Protein AF-A0A964MEQ0-F1 (afdb_monomer_lite)

Secondary structure (DSSP, 8-state):
---SSSTTTTHHHHSSSSSS--------S---S---------PPTTS----TT-TTTT--EEEEEEEE-TTSSEEEEEEEETTEEEEEEEEEEETTTTEEEE----TTEEEEEEEE-TTSS-EEEEEEEB-GGG-B-GGG-EEEEE-TTSS-EEEEESS--SS--PPPPP-TTS-----------------

Sequence (191 aa):
MKTFRVLAAVAALLGASVLLTACDNNPGPSTKFGNSSGEQQQLPKGVEPFDPKATKFGIRWFPTHVHFGPDGDTLLVSLCHVSRAGFCRIGKYSISRNHWDILPFDENRTYWEPIYSRDGQWIVYSSAPCQAEMLCDSNESKLFRTTPDGSKTELVAETVASHPSFSTARNSSTGARRLSSDPTNPSSLLA

Structure (mmCIF, N/CA/C/O backbone):
data_AF-A0A964MEQ0-F1
#
_entry.id   AF-A0A964MEQ0-F1
#
loop_
_atom_site.group_PDB
_atom_site.id
_atom_site.type_symbol
_atom_site.label_atom_id
_atom_site.label_alt_id
_atom_site.label_comp_id
_atom_site.label_asym_id
_atom_site.label_entity_id
_atom_site.label_seq_id
_atom_site.pdbx_PDB_ins_code
_atom_site.Cartn_x
_atom_site.Cartn_y
_atom_site.Cartn_z
_atom_site.occupancy
_atom_site.B_iso_or_equiv
_atom_site.auth_seq_id
_atom_site.auth_comp_id
_atom_site.auth_asym_id
_atom_site.auth_atom_id
_atom_site.pdbx_PDB_model_num
ATOM 1 N N . MET A 1 1 ? -33.207 -46.672 59.171 1.00 50.94 1 MET A N 1
ATOM 2 C CA . MET A 1 1 ? -32.956 -45.452 58.364 1.00 50.94 1 MET A CA 1
ATOM 3 C C . MET A 1 1 ? -31.546 -45.503 57.770 1.00 50.94 1 MET A C 1
ATOM 5 O O . MET A 1 1 ? -30.640 -44.993 58.405 1.00 50.94 1 MET A O 1
ATOM 9 N N . LYS A 1 2 ? -31.313 -46.168 56.626 1.00 50.53 2 LYS A N 1
ATOM 10 C CA . LYS A 1 2 ? -29.991 -46.224 55.947 1.00 50.53 2 LYS A CA 1
ATOM 11 C C . LYS A 1 2 ? -30.127 -46.769 54.505 1.00 50.53 2 LYS A C 1
ATOM 13 O O . LYS A 1 2 ? -29.489 -47.746 54.157 1.00 50.53 2 LYS A O 1
ATOM 18 N N . THR A 1 3 ? -30.990 -46.195 53.662 1.00 52.06 3 THR A N 1
ATOM 19 C CA . THR A 1 3 ? -31.179 -46.708 52.277 1.00 52.06 3 THR A CA 1
ATOM 20 C C . THR A 1 3 ? -31.482 -45.648 51.208 1.00 52.06 3 THR A C 1
ATOM 22 O O . THR A 1 3 ? -31.795 -46.003 50.082 1.00 52.06 3 THR A O 1
ATOM 25 N N . PHE A 1 4 ? -31.334 -44.348 51.493 1.00 48.78 4 PHE A N 1
ATOM 26 C CA . PHE A 1 4 ? -31.773 -43.282 50.568 1.00 48.78 4 PHE A CA 1
ATOM 27 C C . PHE A 1 4 ? -30.660 -42.460 49.892 1.00 48.78 4 PHE A C 1
ATOM 29 O O . PHE A 1 4 ? -30.945 -41.424 49.304 1.00 48.78 4 PHE A O 1
ATOM 36 N N . ARG A 1 5 ? -29.386 -42.880 49.949 1.00 49.81 5 ARG A N 1
ATOM 37 C CA . ARG A 1 5 ? -28.260 -42.069 49.425 1.00 49.81 5 ARG A CA 1
ATOM 38 C C . ARG A 1 5 ? -27.593 -42.570 48.140 1.00 49.81 5 ARG A C 1
ATOM 40 O O . ARG A 1 5 ? -26.679 -41.912 47.665 1.00 49.81 5 ARG A O 1
ATOM 47 N N . VAL A 1 6 ? -28.041 -43.677 47.548 1.00 50.25 6 VAL A N 1
ATOM 48 C CA . VAL A 1 6 ? -27.355 -44.266 46.374 1.00 50.25 6 VAL A CA 1
ATOM 49 C C . VAL A 1 6 ? -27.962 -43.824 45.030 1.00 50.25 6 VAL A C 1
ATOM 51 O O . VAL A 1 6 ? -27.303 -43.904 44.001 1.00 50.25 6 VAL A O 1
ATOM 54 N N . LEU A 1 7 ? -29.175 -43.262 45.015 1.00 48.56 7 LEU A N 1
ATOM 55 C CA . LEU A 1 7 ? -29.874 -42.911 43.767 1.00 48.56 7 LEU A CA 1
ATOM 56 C C . LEU A 1 7 ? -29.502 -41.543 43.163 1.00 48.56 7 LEU A C 1
ATOM 58 O O . LEU A 1 7 ? -29.806 -41.298 42.002 1.00 48.56 7 LEU A O 1
ATOM 62 N N . ALA A 1 8 ? -28.805 -40.667 43.893 1.00 49.81 8 ALA A N 1
ATOM 63 C CA . ALA A 1 8 ? -28.457 -39.330 43.392 1.00 49.81 8 ALA A CA 1
ATOM 64 C C . ALA A 1 8 ? -27.176 -39.289 42.530 1.00 49.81 8 ALA A C 1
ATOM 66 O O . ALA A 1 8 ? -26.958 -38.320 41.810 1.00 49.81 8 ALA A O 1
ATOM 67 N N . ALA A 1 9 ? -26.334 -40.329 42.568 1.00 49.56 9 ALA A N 1
ATOM 68 C CA . ALA A 1 9 ? -25.041 -40.328 41.873 1.00 49.56 9 ALA A CA 1
ATOM 69 C C . ALA A 1 9 ? -25.112 -40.808 40.409 1.00 49.56 9 ALA A C 1
ATOM 71 O O . ALA A 1 9 ? -24.230 -40.488 39.619 1.00 49.56 9 ALA A O 1
ATOM 72 N N . VAL A 1 10 ? -26.164 -41.538 40.019 1.00 51.78 10 VAL A N 1
ATOM 73 C CA . VAL A 1 10 ? -26.296 -42.077 38.649 1.00 51.78 10 VAL A CA 1
ATOM 74 C C . VAL A 1 10 ? -26.933 -41.059 37.690 1.00 51.78 10 VAL A C 1
ATOM 76 O O . VAL A 1 10 ? -26.618 -41.047 36.503 1.00 51.78 10 VAL A O 1
ATOM 79 N N . ALA A 1 11 ? -27.751 -40.129 38.194 1.00 50.41 11 ALA A N 1
ATOM 80 C CA . ALA A 1 11 ? -28.397 -39.104 37.367 1.00 50.41 11 ALA A CA 1
ATOM 81 C C . ALA A 1 11 ? -27.440 -37.991 36.887 1.00 50.41 11 ALA A C 1
ATOM 83 O O . ALA A 1 11 ? -27.708 -37.347 35.877 1.00 50.41 11 ALA A O 1
ATOM 84 N N . ALA A 1 12 ? -26.302 -37.784 37.560 1.00 50.84 12 ALA A N 1
ATOM 85 C CA . ALA A 1 12 ? -25.326 -36.758 37.181 1.00 50.84 12 ALA A CA 1
ATOM 86 C C . ALA A 1 12 ? -24.377 -37.191 36.043 1.00 50.84 12 ALA A C 1
ATOM 88 O O . ALA A 1 12 ? -23.765 -36.342 35.402 1.00 50.84 12 ALA A O 1
ATOM 89 N N . LEU A 1 13 ? -24.273 -38.495 35.754 1.00 50.19 13 LEU A N 1
ATOM 9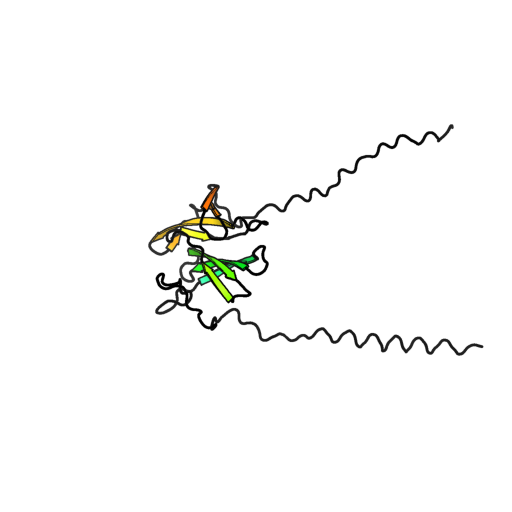0 C CA . LEU A 1 13 ? -23.373 -39.029 34.721 1.00 50.19 13 LEU A CA 1
ATOM 91 C C . LEU A 1 13 ? -24.017 -39.142 33.330 1.00 50.19 13 LEU A C 1
ATOM 93 O O . LEU A 1 13 ? -23.296 -39.203 32.342 1.00 50.19 13 LEU A O 1
ATOM 97 N N . LEU A 1 14 ? -25.350 -39.097 33.227 1.00 50.31 14 LEU A N 1
ATOM 98 C CA . LEU A 1 14 ? -26.067 -39.126 31.940 1.00 50.31 14 LEU A CA 1
ATOM 99 C C . LEU A 1 14 ? -26.377 -37.727 31.373 1.00 50.31 14 LEU A C 1
ATOM 101 O O . LEU A 1 14 ? -26.671 -37.600 30.188 1.00 50.31 14 LEU A O 1
ATOM 105 N N . GLY A 1 15 ? -26.270 -36.667 32.183 1.00 48.09 15 GLY A N 1
ATOM 106 C CA . GLY A 1 15 ? -26.495 -35.279 31.747 1.00 48.09 15 GLY A CA 1
ATOM 107 C C . GLY A 1 15 ? -25.273 -34.589 31.126 1.00 48.09 15 GLY A C 1
ATOM 108 O O . GLY A 1 15 ? -25.421 -33.564 30.468 1.00 48.09 15 GLY A O 1
ATOM 109 N N . ALA A 1 16 ? -24.070 -35.145 31.301 1.00 50.00 16 ALA A N 1
ATOM 110 C CA . ALA A 1 16 ? -22.829 -34.556 30.786 1.00 50.00 16 ALA A CA 1
ATOM 111 C C . ALA A 1 16 ? -22.476 -35.005 29.353 1.00 50.00 16 ALA A C 1
ATOM 113 O O . ALA A 1 16 ? -21.578 -34.438 28.735 1.00 50.00 16 ALA A O 1
ATOM 114 N N . SER A 1 17 ? -23.183 -35.994 28.795 1.00 50.72 17 SER A N 1
ATOM 115 C CA . SER A 1 17 ? -22.879 -36.551 27.467 1.00 50.72 17 SER A CA 1
ATOM 116 C C . SER A 1 17 ? -23.607 -35.861 26.306 1.00 50.72 17 SER A C 1
ATOM 118 O O . SER A 1 17 ? -23.295 -36.147 25.156 1.00 50.72 17 SER A O 1
ATOM 120 N N . VAL A 1 18 ? -24.549 -34.946 26.571 1.00 52.91 18 VAL A N 1
ATOM 121 C CA . VAL A 1 18 ? -25.349 -34.270 25.521 1.00 52.91 18 VAL A CA 1
ATOM 122 C C . VAL A 1 18 ? -24.786 -32.890 25.136 1.00 52.91 18 VAL A C 1
ATOM 124 O O . VAL A 1 18 ? -25.204 -32.304 24.145 1.00 52.91 18 VAL A O 1
ATOM 127 N N . LEU A 1 19 ? -23.780 -32.373 25.851 1.00 51.19 19 LEU A N 1
ATOM 128 C CA . LEU A 1 19 ? -23.185 -31.056 25.564 1.00 51.19 19 LEU A CA 1
ATOM 129 C C . LEU A 1 19 ? -21.890 -31.105 24.731 1.00 51.19 19 LEU A C 1
ATOM 131 O O . LEU A 1 19 ? -21.272 -30.067 24.515 1.00 51.19 19 LEU A O 1
ATOM 135 N N . LEU A 1 20 ? -21.481 -32.278 24.233 1.00 51.84 20 LEU A N 1
ATOM 136 C CA . LEU A 1 20 ? -20.224 -32.448 23.483 1.00 51.84 20 LEU A CA 1
ATOM 137 C C . LEU A 1 2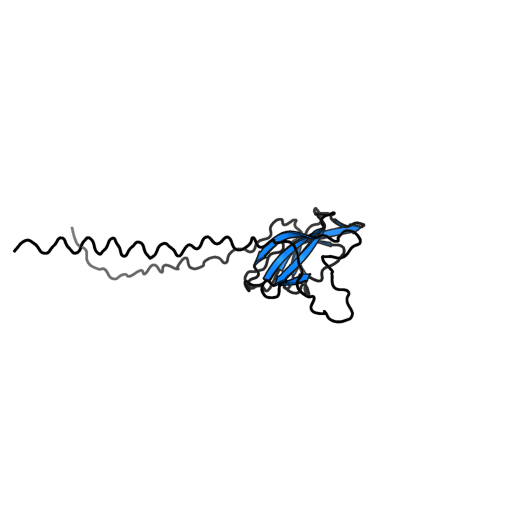0 ? -20.394 -32.703 21.975 1.00 51.84 20 LEU A C 1
ATOM 139 O O . LEU A 1 20 ? -19.400 -32.875 21.278 1.00 51.84 20 LEU A O 1
ATOM 143 N N . THR A 1 21 ? -21.615 -32.677 21.433 1.00 53.28 21 THR A N 1
ATOM 144 C CA . THR A 1 21 ? -21.859 -32.910 19.993 1.00 53.28 21 THR A CA 1
ATOM 145 C C . THR A 1 21 ? -21.998 -31.635 19.153 1.00 53.28 21 THR A C 1
ATOM 147 O O . THR A 1 21 ? -22.424 -31.717 18.008 1.00 53.28 21 THR A O 1
ATOM 150 N N . ALA A 1 22 ? -21.627 -30.459 19.674 1.00 53.06 22 ALA A N 1
ATOM 151 C CA . ALA A 1 22 ? -21.693 -29.193 18.928 1.00 53.06 22 ALA A CA 1
ATOM 152 C C . ALA A 1 22 ? -20.352 -28.737 18.314 1.00 53.06 22 ALA A C 1
ATOM 154 O O . ALA A 1 22 ? -20.255 -27.615 17.824 1.00 53.06 22 ALA A O 1
ATOM 155 N N . CYS A 1 23 ? -19.327 -29.594 18.294 1.00 53.84 23 CYS A N 1
ATOM 156 C CA . CYS A 1 23 ? -18.181 -29.410 17.403 1.00 53.84 23 CYS A CA 1
ATOM 157 C C . CYS A 1 23 ? -18.493 -30.113 16.082 1.00 53.84 23 CYS A C 1
ATOM 159 O O . CYS A 1 23 ? -17.981 -31.197 15.798 1.00 53.84 23 CYS A O 1
ATOM 161 N N . ASP A 1 24 ? -19.398 -29.511 15.314 1.00 44.47 24 ASP A N 1
ATOM 162 C CA . ASP A 1 24 ? -19.634 -29.863 13.922 1.00 44.47 24 ASP A CA 1
ATOM 163 C C . ASP A 1 24 ? -18.342 -29.559 13.151 1.00 44.47 24 ASP A C 1
ATOM 165 O O . ASP A 1 24 ? -18.084 -28.440 12.708 1.00 44.47 24 ASP A O 1
ATOM 169 N N . ASN A 1 25 ? -17.470 -30.566 13.070 1.00 50.47 25 ASN A N 1
ATOM 170 C CA . ASN A 1 25 ? -16.328 -30.611 12.167 1.00 50.47 25 ASN A CA 1
ATOM 171 C C . ASN A 1 25 ? -16.855 -30.814 10.749 1.00 50.47 25 ASN A C 1
ATOM 173 O O . ASN A 1 25 ? -16.576 -31.825 10.107 1.00 50.47 25 ASN A O 1
ATOM 177 N N . ASN A 1 26 ? -17.638 -29.856 10.273 1.00 44.22 26 ASN A N 1
ATOM 178 C CA . ASN A 1 26 ? -17.920 -29.712 8.870 1.00 44.22 26 ASN A CA 1
ATOM 179 C C . ASN A 1 26 ? -16.756 -28.880 8.320 1.00 44.22 26 ASN A C 1
ATOM 181 O O . ASN A 1 26 ? -16.746 -27.658 8.512 1.00 44.22 26 ASN A O 1
ATOM 185 N N . PRO A 1 27 ? -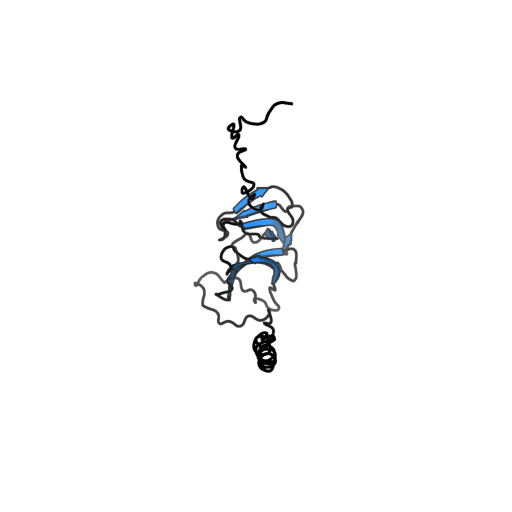15.721 -29.483 7.699 1.00 51.34 27 PRO A N 1
ATOM 186 C CA . PRO A 1 27 ? -14.861 -28.723 6.819 1.00 51.34 27 PRO A CA 1
ATOM 187 C C . PRO A 1 27 ? -15.77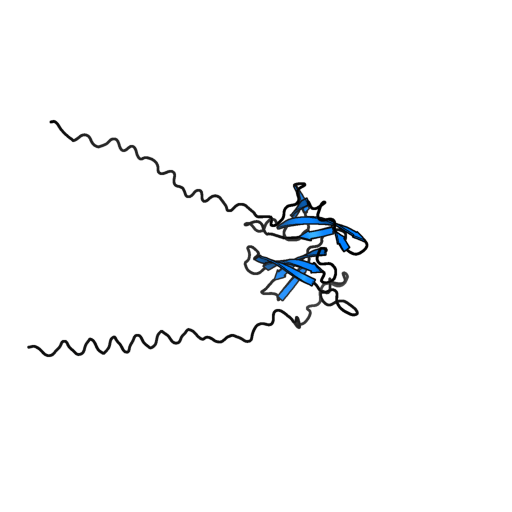4 -28.266 5.685 1.00 51.34 27 PRO A C 1
ATOM 189 O O . PRO A 1 27 ? -15.978 -28.981 4.704 1.00 51.34 27 PRO A O 1
ATOM 192 N N . GLY A 1 28 ? -16.386 -27.091 5.867 1.00 44.09 28 GLY A N 1
ATOM 193 C CA . GLY A 1 28 ? -17.122 -26.411 4.818 1.00 44.09 28 GLY A CA 1
ATOM 194 C C . GLY A 1 28 ? -16.276 -26.471 3.551 1.00 44.09 28 GLY A C 1
ATOM 195 O O . GLY A 1 28 ? -15.044 -26.430 3.661 1.00 44.09 28 GLY A O 1
ATOM 196 N N . PRO A 1 29 ? -16.905 -26.658 2.377 1.00 44.50 29 PRO A N 1
ATOM 197 C CA . PRO A 1 29 ? -16.199 -26.910 1.132 1.00 44.50 29 PRO A CA 1
ATOM 198 C C . PRO A 1 29 ? -15.079 -25.897 1.036 1.00 44.50 29 PRO A C 1
ATOM 200 O O . PRO A 1 29 ? -15.356 -24.703 0.963 1.00 44.50 29 PRO A O 1
ATOM 203 N N . SER A 1 30 ? -13.845 -26.404 1.140 1.00 46.69 30 SER A N 1
ATOM 204 C CA . SER A 1 30 ? -12.596 -25.657 1.059 1.00 46.69 30 SER A CA 1
ATOM 205 C C . SER A 1 30 ? -12.818 -24.473 0.139 1.00 46.69 30 SER A C 1
ATOM 207 O O . SER A 1 30 ? -12.956 -24.666 -1.074 1.00 46.69 30 SER A O 1
ATOM 209 N N . THR A 1 31 ? -12.969 -23.283 0.724 1.00 42.97 31 THR A N 1
ATOM 210 C CA . THR A 1 31 ? -13.136 -22.047 -0.021 1.00 42.97 31 THR A CA 1
ATOM 211 C C . THR A 1 31 ? -11.839 -21.912 -0.781 1.00 42.97 31 THR A C 1
ATOM 213 O O . THR A 1 31 ? -10.806 -21.522 -0.241 1.00 42.97 31 THR A O 1
ATOM 216 N N . LYS A 1 32 ? -11.859 -22.370 -2.033 1.00 37.47 32 LYS A N 1
ATOM 217 C CA . LYS A 1 32 ? -10.777 -22.157 -2.971 1.00 37.47 32 LYS A CA 1
ATOM 218 C C . LYS A 1 32 ? -10.660 -20.645 -3.095 1.00 37.47 32 LYS A C 1
ATOM 220 O O . LYS A 1 32 ? -11.429 -20.015 -3.815 1.00 37.47 32 LYS A O 1
ATOM 225 N N . PHE A 1 33 ? -9.710 -20.071 -2.365 1.00 43.94 33 PHE A N 1
ATOM 226 C CA . PHE A 1 33 ? -9.155 -18.755 -2.636 1.00 43.94 33 PHE A CA 1
ATOM 227 C C . PHE A 1 33 ? -8.498 -18.838 -4.018 1.00 43.94 33 PHE A C 1
ATOM 229 O O . PHE A 1 33 ? -7.318 -19.142 -4.148 1.00 43.94 33 PHE A O 1
ATOM 236 N N . GLY A 1 34 ? -9.313 -18.715 -5.066 1.00 43.50 34 GLY A N 1
ATOM 237 C CA . GLY A 1 34 ? -8.887 -18.948 -6.441 1.00 43.50 34 GLY A CA 1
ATOM 238 C C . GLY A 1 34 ? -10.012 -19.439 -7.345 1.00 43.50 34 GLY A C 1
ATOM 239 O O . GLY A 1 34 ? -9.997 -20.591 -7.766 1.00 43.50 34 GLY A O 1
ATOM 240 N N . ASN A 1 35 ? -11.001 -18.583 -7.614 1.00 37.91 35 ASN A N 1
ATOM 241 C CA . ASN A 1 35 ? -11.509 -18.303 -8.966 1.00 37.91 35 ASN A CA 1
ATOM 242 C C . ASN A 1 35 ? -12.718 -17.364 -8.892 1.00 37.91 35 ASN A C 1
ATOM 244 O O . ASN A 1 35 ? -13.849 -17.765 -8.625 1.00 37.91 35 ASN A O 1
ATOM 248 N N . SER A 1 36 ? -12.460 -16.092 -9.167 1.00 47.41 36 SER A N 1
ATOM 249 C CA . SER A 1 36 ? -13.441 -15.015 -9.220 1.00 47.41 36 SER A CA 1
ATOM 250 C C . SER A 1 36 ? -14.394 -15.203 -10.409 1.00 47.41 36 SER A C 1
ATOM 252 O O . SER A 1 36 ? -14.036 -14.915 -11.553 1.00 47.41 36 SER A O 1
ATOM 254 N N . SER A 1 37 ? -15.622 -15.645 -10.140 1.00 39.31 37 SER A N 1
ATOM 255 C CA . SER A 1 37 ? -16.755 -15.635 -11.084 1.00 39.31 37 SER A CA 1
ATOM 256 C C . SER A 1 37 ? -17.999 -14.990 -10.456 1.00 39.31 37 SER A C 1
ATOM 258 O O . SER A 1 37 ? -19.112 -15.474 -10.609 1.00 39.31 37 SER A O 1
ATOM 260 N N . GLY A 1 38 ? -17.803 -13.884 -9.729 1.00 37.28 38 GLY A N 1
ATOM 261 C CA . GLY A 1 38 ? -18.900 -12.984 -9.370 1.00 37.28 38 GLY A CA 1
ATOM 262 C C . GLY A 1 38 ? -19.268 -12.107 -10.566 1.00 37.28 38 GLY A C 1
ATOM 263 O O . GLY A 1 38 ? -18.374 -11.608 -11.254 1.00 37.28 38 GLY A O 1
ATOM 264 N N . GLU A 1 39 ? -20.566 -11.964 -10.828 1.00 34.91 39 GLU A N 1
ATOM 265 C CA . GLU A 1 39 ? -21.119 -11.066 -11.841 1.00 34.91 39 GLU A CA 1
ATOM 266 C C . GLU A 1 39 ? -20.558 -9.645 -11.690 1.00 34.91 39 GLU A C 1
ATOM 268 O O . GLU A 1 39 ? -20.513 -9.066 -10.605 1.00 34.91 39 GLU A O 1
ATOM 273 N N . GLN A 1 40 ? -20.093 -9.100 -12.810 1.00 42.69 40 GLN A N 1
ATOM 274 C CA . GLN A 1 40 ? -19.423 -7.812 -12.902 1.00 42.69 40 GLN A CA 1
ATOM 275 C C . GLN A 1 40 ? -20.480 -6.697 -12.840 1.00 42.69 40 GLN A C 1
ATOM 277 O O . GLN A 1 40 ? -21.206 -6.475 -13.810 1.00 42.69 40 GLN A O 1
ATOM 282 N N . GLN A 1 41 ? -20.589 -5.986 -11.714 1.00 45.56 41 GLN A N 1
ATOM 283 C CA . GLN A 1 41 ? -21.314 -4.711 -11.697 1.00 45.56 41 GLN A CA 1
ATOM 284 C C . GLN A 1 41 ? -20.578 -3.711 -12.601 1.00 45.56 41 GLN A C 1
ATOM 286 O O . GLN A 1 41 ? -19.364 -3.535 -12.498 1.00 45.56 41 GLN A O 1
ATOM 291 N N . GLN A 1 42 ? -21.314 -3.086 -13.525 1.00 38.22 42 GLN A N 1
ATOM 292 C CA . GLN A 1 42 ? -20.771 -2.116 -14.476 1.00 38.22 42 GLN A CA 1
ATOM 293 C C . GLN A 1 42 ? -20.250 -0.871 -13.745 1.00 38.22 42 GLN A C 1
ATOM 295 O O . GLN A 1 42 ? -21.019 -0.110 -13.159 1.00 38.22 42 GLN A O 1
ATOM 300 N N . LEU A 1 43 ? -18.933 -0.666 -13.816 1.00 46.66 43 LEU A N 1
ATOM 301 C CA . LEU A 1 43 ? -18.253 0.563 -13.407 1.00 46.66 43 LEU A CA 1
ATOM 302 C C . LEU A 1 43 ? -18.581 1.735 -14.368 1.00 46.66 43 LEU A C 1
ATOM 304 O O . LEU A 1 43 ? -18.998 1.501 -15.508 1.00 46.66 43 LEU A O 1
ATOM 308 N N . PRO A 1 44 ? -18.399 2.999 -13.931 1.00 42.50 44 PRO A N 1
ATOM 309 C CA . PRO A 1 44 ? -18.692 4.195 -14.725 1.00 42.50 44 PRO A CA 1
ATOM 310 C C . PRO A 1 44 ? -17.965 4.214 -16.081 1.00 42.50 44 PRO A C 1
ATOM 312 O O . PRO A 1 44 ? -16.776 3.917 -16.167 1.00 42.50 44 PRO A O 1
ATOM 315 N N . LYS A 1 45 ? -18.674 4.609 -17.148 1.00 46.06 45 LYS A N 1
ATOM 316 C CA . LYS A 1 45 ? -18.122 4.741 -18.509 1.00 46.06 45 LYS A CA 1
ATOM 317 C C . LYS A 1 45 ? -16.991 5.778 -18.551 1.00 46.06 45 LYS A C 1
ATOM 319 O O . LYS A 1 45 ? -17.263 6.963 -18.382 1.00 46.06 45 LYS A O 1
ATOM 324 N N . GLY A 1 46 ? -15.770 5.349 -18.877 1.00 53.34 46 GLY A N 1
ATOM 325 C CA . GLY A 1 46 ? -14.710 6.251 -19.358 1.00 53.34 46 GLY A CA 1
ATOM 326 C C . GLY A 1 46 ? -13.282 5.943 -18.908 1.00 53.34 46 GLY A C 1
ATOM 327 O O . GLY A 1 46 ? -12.352 6.473 -19.503 1.00 53.34 46 GLY A O 1
ATOM 328 N N . VAL A 1 47 ? -13.087 5.077 -17.916 1.00 45.34 47 VAL A N 1
ATOM 329 C CA . VAL A 1 47 ? -11.769 4.548 -17.536 1.00 45.34 47 VAL A CA 1
ATOM 330 C C . VAL A 1 47 ? -11.856 3.045 -17.746 1.00 45.34 47 VAL A C 1
ATOM 332 O O . VAL A 1 47 ? -12.750 2.435 -17.162 1.00 45.34 47 VAL A O 1
ATOM 335 N N . GLU A 1 48 ? -11.016 2.443 -18.598 1.00 55.41 48 GLU A N 1
ATOM 336 C CA . GLU A 1 48 ? -10.927 0.978 -18.594 1.00 55.41 48 GLU A CA 1
ATOM 337 C C . GLU A 1 48 ? -10.498 0.564 -17.183 1.00 55.41 48 GLU A C 1
ATOM 339 O O . GLU A 1 48 ? -9.420 0.969 -16.737 1.00 55.41 48 GLU A O 1
ATOM 344 N N . PRO A 1 49 ? -11.343 -0.163 -16.431 1.00 55.69 49 PRO A N 1
ATOM 345 C CA . PRO A 1 49 ? -10.955 -0.629 -15.117 1.00 55.69 49 PRO A CA 1
ATOM 346 C C . PRO A 1 49 ? -9.703 -1.483 -15.265 1.00 55.69 49 PRO A C 1
ATOM 348 O O . PRO A 1 49 ? -9.597 -2.272 -16.204 1.00 55.69 49 PRO A O 1
ATOM 351 N N . PHE A 1 50 ? -8.782 -1.365 -14.312 1.00 53.19 50 PHE A N 1
ATOM 352 C CA . PHE A 1 50 ? -7.765 -2.386 -14.125 1.00 53.19 50 PHE A CA 1
ATOM 353 C C . PHE A 1 50 ? -8.462 -3.753 -14.067 1.00 53.19 50 PHE A C 1
ATOM 355 O O . PHE A 1 50 ? -9.237 -4.024 -13.148 1.00 53.19 50 PHE A O 1
ATOM 362 N N . ASP A 1 51 ? -8.219 -4.586 -15.076 1.00 59.19 51 ASP A N 1
ATOM 363 C CA . ASP A 1 51 ? -8.735 -5.944 -15.129 1.00 59.19 51 ASP A CA 1
ATOM 364 C C . ASP A 1 51 ? -7.646 -6.893 -14.607 1.00 59.19 51 ASP A C 1
ATOM 366 O O . ASP A 1 51 ? -6.693 -7.198 -15.334 1.00 59.19 51 ASP A O 1
ATOM 370 N N . PRO A 1 52 ? -7.766 -7.407 -13.367 1.00 50.38 52 PRO A N 1
ATOM 371 C CA . PRO A 1 52 ? -6.836 -8.401 -12.835 1.00 50.38 52 PRO A CA 1
ATOM 372 C C . PRO A 1 52 ? -6.854 -9.728 -13.621 1.00 50.38 52 PRO A C 1
ATOM 374 O O . PRO A 1 52 ? -6.114 -10.651 -13.278 1.00 50.38 52 PRO A O 1
ATOM 377 N N . LYS A 1 53 ? -7.701 -9.852 -14.654 1.00 50.03 53 LYS A N 1
ATOM 378 C CA . LYS A 1 53 ? -7.786 -10.983 -15.583 1.00 50.03 53 LYS A CA 1
ATOM 379 C C . LYS A 1 53 ? -7.256 -10.668 -16.990 1.00 50.03 53 LYS A C 1
ATOM 381 O O . LYS A 1 53 ? -7.159 -11.598 -17.795 1.00 50.03 53 LYS A O 1
ATOM 386 N N . ALA A 1 54 ? -6.890 -9.425 -17.312 1.00 48.41 54 ALA A N 1
ATOM 387 C CA . ALA A 1 54 ? -6.570 -9.040 -18.689 1.00 48.41 54 ALA A CA 1
ATOM 388 C C . ALA A 1 54 ? -5.350 -9.790 -19.215 1.00 48.41 54 ALA A C 1
ATOM 390 O O . ALA A 1 54 ? -4.378 -9.923 -18.487 1.00 48.41 54 ALA A O 1
ATOM 391 N N . THR A 1 55 ? -5.403 -10.293 -20.460 1.00 45.88 55 THR A N 1
ATOM 392 C CA . THR A 1 55 ? -4.274 -10.589 -21.394 1.00 45.88 55 THR A CA 1
ATOM 393 C C . THR A 1 55 ? -4.690 -11.502 -22.572 1.00 45.88 55 THR A C 1
ATOM 395 O O . THR A 1 55 ? -5.762 -12.095 -22.552 1.00 45.88 55 THR A O 1
ATOM 398 N N . LYS A 1 56 ? -3.738 -11.766 -23.496 1.00 41.47 56 LYS A N 1
ATOM 399 C CA . LYS A 1 56 ? -3.595 -13.041 -24.238 1.00 41.47 56 LYS A CA 1
ATOM 400 C C . LYS A 1 56 ? -2.947 -14.246 -23.471 1.00 41.47 56 LYS A C 1
ATOM 402 O O . LYS A 1 56 ? -2.726 -15.264 -24.112 1.00 41.47 56 LYS A O 1
ATOM 407 N N . PHE A 1 57 ? -2.625 -14.142 -22.157 1.00 42.66 57 PHE A N 1
ATOM 408 C CA . PHE A 1 57 ? -2.030 -15.151 -21.220 1.00 42.66 57 PHE A CA 1
ATOM 409 C C . PHE A 1 57 ? -2.163 -14.872 -19.671 1.00 42.66 57 PHE A C 1
ATOM 411 O O . PHE A 1 57 ? -2.433 -15.798 -18.902 1.00 42.66 57 PHE A O 1
ATOM 418 N N . GLY A 1 58 ? -1.911 -13.665 -19.148 1.00 49.06 58 GLY A N 1
ATOM 419 C CA . GLY A 1 58 ? -2.500 -13.101 -17.887 1.00 49.06 58 GLY A CA 1
ATOM 420 C C . GLY A 1 58 ? -1.708 -11.918 -17.305 1.00 49.06 58 GLY A C 1
ATOM 421 O O . GLY A 1 58 ? -0.511 -12.114 -17.141 1.00 49.06 58 GLY A O 1
ATOM 422 N N . ILE A 1 59 ? -2.283 -10.755 -16.929 1.00 60.97 59 ILE A N 1
ATOM 423 C CA . ILE A 1 59 ? -1.663 -9.857 -15.931 1.00 60.97 59 ILE A CA 1
ATOM 424 C C . ILE A 1 59 ? -2.018 -10.494 -14.597 1.00 60.97 59 ILE A C 1
ATOM 426 O O . ILE A 1 59 ? -3.061 -10.230 -14.006 1.00 60.97 59 ILE A O 1
ATOM 430 N N . ARG A 1 60 ? -1.183 -11.438 -14.174 1.00 78.69 60 ARG A N 1
ATOM 431 C CA . ARG A 1 60 ? -1.418 -12.178 -12.941 1.00 78.69 60 ARG A CA 1
ATOM 432 C C . ARG A 1 60 ? -0.744 -11.433 -11.807 1.00 78.69 60 ARG A C 1
ATOM 434 O O . ARG A 1 60 ? 0.458 -11.173 -11.854 1.00 78.69 60 ARG A O 1
ATOM 441 N N . TRP A 1 61 ? -1.533 -11.133 -10.791 1.00 87.38 61 TRP A N 1
ATOM 442 C CA . TRP A 1 61 ? -1.068 -10.570 -9.536 1.00 87.38 61 TRP A CA 1
ATOM 443 C C . TRP A 1 61 ? -1.168 -11.633 -8.452 1.00 87.38 61 TRP A C 1
ATOM 445 O O . TRP A 1 61 ? -2.083 -12.458 -8.475 1.00 87.38 61 TRP A O 1
ATOM 455 N N . PHE A 1 62 ? -0.241 -11.616 -7.504 1.00 92.00 62 PHE A N 1
ATOM 456 C CA . PHE A 1 62 ? -0.308 -12.455 -6.316 1.00 92.00 62 PHE A CA 1
ATOM 457 C C . PHE A 1 62 ? -0.141 -11.597 -5.058 1.00 92.00 62 PHE A C 1
ATOM 459 O O . PHE A 1 62 ? 0.647 -10.647 -5.063 1.00 92.00 62 PHE A O 1
ATOM 466 N N . PRO A 1 63 ? -0.889 -11.890 -3.985 1.00 95.50 63 PRO A N 1
ATOM 467 C CA . PRO A 1 63 ? -0.738 -11.176 -2.730 1.00 95.50 63 PRO A CA 1
ATOM 468 C C . PRO A 1 63 ? 0.586 -11.568 -2.062 1.00 95.50 63 PRO A C 1
ATOM 470 O O . PRO A 1 63 ? 0.941 -12.744 -2.021 1.00 95.50 63 PRO A O 1
ATOM 473 N N . THR A 1 64 ? 1.301 -10.588 -1.515 1.00 96.06 64 THR A N 1
ATOM 474 C CA . THR A 1 64 ? 2.512 -10.816 -0.702 1.00 96.06 64 THR A CA 1
ATOM 475 C C . THR A 1 64 ? 2.314 -10.429 0.756 1.00 96.06 64 THR A C 1
ATOM 477 O O . THR A 1 64 ? 2.816 -11.109 1.642 1.00 96.06 64 THR A O 1
ATOM 480 N N . HIS A 1 65 ? 1.547 -9.370 1.007 1.00 96.00 65 HIS A N 1
ATOM 481 C CA . HIS A 1 65 ? 1.270 -8.846 2.342 1.00 96.00 65 HIS A CA 1
ATOM 482 C C . HIS A 1 65 ? -0.211 -8.526 2.436 1.00 96.00 65 HIS A C 1
ATOM 484 O O . HIS A 1 65 ? -0.751 -7.924 1.509 1.00 96.00 65 HIS A O 1
ATOM 490 N N . VAL A 1 66 ? -0.858 -8.946 3.522 1.00 96.75 66 VAL A N 1
ATOM 491 C CA . VAL A 1 66 ? -2.295 -8.770 3.750 1.00 96.75 66 VAL A CA 1
ATOM 492 C C . VAL A 1 66 ? -2.500 -8.298 5.183 1.00 96.75 66 VAL A C 1
ATOM 494 O O . VAL A 1 66 ? -2.096 -8.978 6.124 1.00 96.75 66 VAL A O 1
ATOM 497 N N . HIS A 1 67 ? -3.159 -7.156 5.345 1.00 96.69 67 HIS A N 1
ATOM 498 C CA . HIS A 1 67 ? -3.527 -6.599 6.643 1.00 96.69 67 HIS A CA 1
ATOM 499 C C . HIS A 1 67 ? -5.018 -6.294 6.676 1.00 96.69 67 HIS A C 1
ATOM 501 O O . HIS A 1 67 ? -5.568 -5.789 5.702 1.00 96.69 67 HIS A O 1
ATOM 507 N N . PHE A 1 68 ? -5.675 -6.556 7.802 1.00 96.88 68 PHE A N 1
ATOM 508 C CA . PHE A 1 68 ? -7.033 -6.063 8.006 1.00 96.88 68 PHE A CA 1
ATOM 509 C C . PHE A 1 68 ? -7.023 -4.542 8.177 1.00 96.88 68 PHE A C 1
ATOM 511 O O . PHE A 1 68 ? -6.162 -3.974 8.853 1.00 96.88 68 PHE A O 1
ATOM 518 N N . GLY A 1 69 ? -8.004 -3.900 7.560 1.00 96.31 69 GLY A N 1
ATOM 519 C CA . GLY A 1 69 ? -8.391 -2.533 7.834 1.00 96.31 69 GLY A CA 1
ATOM 520 C C . GLY A 1 69 ? -9.020 -2.403 9.220 1.00 96.31 69 GLY A C 1
ATOM 521 O O . GLY A 1 69 ? -9.454 -3.391 9.818 1.00 96.31 69 GLY A O 1
ATOM 522 N N . PRO A 1 70 ? -9.085 -1.175 9.753 1.00 95.38 70 PRO A N 1
ATOM 523 C CA . PRO A 1 70 ? -9.681 -0.908 11.062 1.00 95.38 70 PRO A CA 1
ATOM 524 C C . PRO A 1 70 ? -11.202 -1.125 11.092 1.00 95.38 70 PRO A C 1
ATOM 526 O O . PRO A 1 70 ? -11.781 -1.208 12.171 1.00 95.38 70 PRO A O 1
ATOM 529 N N . ASP A 1 71 ? -11.841 -1.216 9.925 1.00 96.00 71 ASP A N 1
ATOM 530 C CA . ASP A 1 71 ? -13.261 -1.535 9.760 1.00 96.00 71 ASP A CA 1
ATOM 531 C C . ASP A 1 71 ? -13.567 -3.038 9.899 1.00 96.00 71 ASP A C 1
ATOM 533 O O . ASP A 1 71 ? -14.725 -3.411 10.069 1.00 96.00 71 ASP A O 1
ATOM 537 N N . GLY A 1 72 ? -12.548 -3.902 9.827 1.00 96.44 72 GLY A N 1
ATOM 538 C CA . GLY A 1 72 ? -12.692 -5.359 9.837 1.00 96.44 72 GLY A CA 1
ATOM 539 C C . GLY A 1 72 ? -13.262 -5.969 8.548 1.00 96.44 72 GLY A C 1
ATOM 540 O O . GLY A 1 72 ? -13.288 -7.193 8.439 1.00 96.44 72 GLY A O 1
ATOM 541 N N . ASP A 1 73 ? -13.681 -5.158 7.571 1.00 97.44 73 ASP A N 1
ATOM 542 C CA . ASP A 1 73 ? -14.211 -5.610 6.272 1.00 97.44 73 ASP A CA 1
ATOM 543 C C . ASP A 1 73 ? -13.181 -5.500 5.146 1.00 97.44 73 ASP A C 1
ATOM 545 O O . ASP A 1 73 ? -13.200 -6.279 4.192 1.00 97.44 73 ASP A O 1
ATOM 549 N N . THR A 1 74 ? -12.280 -4.524 5.239 1.00 97.94 74 THR A N 1
ATOM 550 C CA . THR A 1 74 ? -11.313 -4.246 4.183 1.00 97.94 74 THR A CA 1
ATOM 551 C C . THR A 1 74 ? -10.010 -4.992 4.450 1.00 97.94 74 THR A C 1
ATOM 553 O O . THR A 1 74 ? -9.476 -4.955 5.552 1.00 97.94 74 THR A O 1
ATOM 556 N N . LEU A 1 75 ? -9.438 -5.630 3.432 1.00 97.75 75 LEU A N 1
ATOM 557 C CA . LEU A 1 75 ? -8.054 -6.098 3.432 1.00 97.75 75 LEU A CA 1
ATOM 558 C C . LEU A 1 75 ? -7.192 -5.113 2.651 1.00 97.75 75 LEU A C 1
ATOM 560 O O . LEU A 1 75 ? -7.491 -4.814 1.500 1.00 97.75 75 LEU A O 1
ATOM 564 N N . LEU A 1 76 ? -6.101 -4.648 3.241 1.00 97.94 76 LEU A N 1
ATOM 565 C CA . LEU A 1 76 ? -5.040 -3.933 2.548 1.00 97.94 76 LEU A CA 1
ATOM 566 C C . LEU A 1 76 ? -4.003 -4.936 2.065 1.00 97.94 76 LEU A C 1
ATOM 568 O O . LEU A 1 76 ? -3.467 -5.706 2.864 1.00 97.94 76 LEU A O 1
ATOM 572 N N . VAL A 1 77 ? -3.739 -4.946 0.763 1.00 97.25 77 VAL A N 1
ATOM 573 C CA . VAL A 1 77 ? -2.974 -6.009 0.120 1.00 97.25 77 VAL A CA 1
ATOM 574 C C . VAL A 1 77 ? -1.883 -5.439 -0.771 1.00 97.25 77 VAL A C 1
ATOM 576 O O . VAL A 1 77 ? -2.151 -4.629 -1.655 1.00 97.25 77 VAL A O 1
ATOM 579 N N . SER A 1 78 ? -0.655 -5.919 -0.583 1.00 96.94 78 SER A N 1
ATOM 580 C CA . SER A 1 78 ? 0.412 -5.774 -1.577 1.00 96.94 78 SER A CA 1
ATOM 581 C C . SER A 1 78 ? 0.233 -6.837 -2.659 1.00 96.94 78 SER A C 1
ATOM 583 O O . SER A 1 78 ? 0.410 -8.029 -2.395 1.00 96.94 78 SER A O 1
ATOM 585 N N . LEU A 1 79 ? -0.131 -6.416 -3.865 1.00 95.31 79 LEU A N 1
ATOM 586 C CA . LEU A 1 79 ? -0.318 -7.249 -5.048 1.00 95.31 79 LEU A CA 1
ATOM 587 C C . LEU A 1 79 ? 0.909 -7.123 -5.946 1.00 95.31 79 LEU A C 1
ATOM 589 O O . LEU A 1 79 ? 1.145 -6.057 -6.503 1.00 95.31 79 LEU A O 1
ATOM 593 N N . CYS A 1 80 ? 1.670 -8.198 -6.121 1.00 94.12 80 CYS A N 1
ATOM 594 C CA . CYS A 1 80 ? 2.884 -8.201 -6.936 1.00 94.12 80 CYS A CA 1
ATOM 595 C C . CYS A 1 80 ? 2.680 -8.935 -8.259 1.00 94.12 80 CYS A C 1
ATOM 597 O O . CYS A 1 80 ? 1.902 -9.886 -8.350 1.00 94.12 80 CYS A O 1
ATOM 599 N N . HIS A 1 81 ? 3.369 -8.483 -9.300 1.00 91.19 81 HIS A N 1
ATOM 600 C CA . HIS A 1 81 ? 3.240 -9.033 -10.640 1.00 91.19 81 HIS A CA 1
ATOM 601 C C . HIS A 1 81 ? 3.950 -10.391 -10.750 1.00 91.19 81 HIS A C 1
ATOM 603 O O . HIS A 1 81 ? 5.125 -10.512 -10.407 1.00 91.19 81 HIS A O 1
ATOM 609 N N . VAL A 1 82 ? 3.284 -11.421 -11.283 1.00 87.69 82 VAL A N 1
ATOM 610 C CA . VAL A 1 82 ? 3.829 -12.797 -11.335 1.00 87.69 82 VAL A CA 1
ATOM 611 C C . VAL A 1 82 ? 5.155 -12.887 -12.098 1.00 87.69 82 VAL A C 1
ATOM 613 O O . VAL A 1 82 ? 6.082 -13.544 -11.635 1.00 87.69 82 VAL A O 1
ATOM 616 N N . SER A 1 83 ? 5.295 -12.202 -13.235 1.00 85.19 83 SER A N 1
ATOM 617 C CA . SER A 1 83 ? 6.542 -12.242 -14.029 1.00 85.19 83 SER A CA 1
ATOM 618 C C . SER A 1 83 ? 7.629 -11.285 -13.521 1.00 85.19 83 SER A C 1
ATOM 620 O O . SER A 1 83 ? 8.763 -11.312 -14.007 1.00 85.19 83 SER A O 1
ATOM 622 N N . ARG A 1 84 ? 7.266 -10.380 -12.604 1.00 88.56 84 ARG A N 1
ATOM 623 C CA . ARG A 1 84 ? 8.098 -9.277 -12.105 1.00 88.56 84 ARG A CA 1
ATOM 624 C C . ARG A 1 84 ? 7.760 -9.053 -10.634 1.00 88.56 84 ARG A C 1
ATOM 626 O O . ARG A 1 84 ? 7.135 -8.064 -10.280 1.00 88.56 84 ARG A O 1
ATOM 633 N N . ALA A 1 85 ? 8.157 -9.995 -9.781 1.00 90.56 85 ALA A N 1
ATOM 634 C CA . ALA A 1 85 ? 7.756 -10.024 -8.372 1.00 90.56 85 ALA A CA 1
ATOM 635 C C . ALA A 1 85 ? 8.149 -8.765 -7.569 1.00 90.56 85 ALA A C 1
ATOM 637 O O . ALA A 1 85 ? 7.541 -8.495 -6.541 1.00 90.56 85 ALA A O 1
ATOM 638 N N . GLY A 1 86 ? 9.131 -7.985 -8.039 1.00 91.50 86 GLY A N 1
ATOM 639 C CA . GLY A 1 86 ? 9.497 -6.694 -7.443 1.00 91.50 86 GLY A CA 1
ATOM 640 C C . GLY A 1 86 ? 8.537 -5.544 -7.773 1.00 91.50 86 GLY A C 1
ATOM 641 O O . GLY A 1 86 ? 8.577 -4.510 -7.108 1.00 91.50 86 GLY A O 1
ATOM 642 N N . PHE A 1 87 ? 7.663 -5.711 -8.768 1.00 93.44 87 PHE A N 1
ATOM 643 C CA . PHE A 1 87 ? 6.680 -4.717 -9.176 1.00 93.44 87 PHE A CA 1
ATOM 644 C C . PHE A 1 87 ? 5.333 -5.003 -8.525 1.00 93.44 87 PHE A C 1
ATOM 646 O O . PHE A 1 87 ? 4.650 -5.973 -8.862 1.00 93.44 87 PHE A O 1
ATOM 653 N N . CYS A 1 88 ? 4.961 -4.149 -7.581 1.00 95.19 88 CYS A N 1
ATOM 654 C CA . CYS A 1 88 ? 3.809 -4.333 -6.725 1.00 95.19 88 CYS A CA 1
ATOM 655 C C . CYS A 1 88 ? 2.907 -3.095 -6.723 1.00 95.19 88 CYS A C 1
ATOM 657 O O . CYS A 1 88 ? 3.313 -1.970 -7.041 1.00 95.19 88 CYS A O 1
ATOM 659 N N . ARG A 1 89 ? 1.645 -3.330 -6.386 1.00 95.38 89 ARG A N 1
ATOM 660 C CA . ARG A 1 89 ? 0.574 -2.351 -6.235 1.00 95.38 89 ARG A CA 1
ATOM 661 C C . ARG A 1 89 ? -0.091 -2.562 -4.888 1.00 95.38 89 ARG A C 1
ATOM 663 O O . ARG A 1 89 ? -0.104 -3.673 -4.367 1.00 95.38 89 ARG A O 1
ATOM 670 N N . ILE A 1 90 ? -0.680 -1.506 -4.348 1.00 96.81 90 ILE A N 1
ATOM 671 C CA . ILE A 1 90 ? -1.492 -1.612 -3.138 1.00 96.81 90 ILE A CA 1
ATOM 672 C C . ILE A 1 90 ? -2.951 -1.653 -3.572 1.00 96.81 90 ILE A C 1
ATOM 674 O O . ILE A 1 90 ? -3.460 -0.715 -4.189 1.00 96.81 90 ILE A O 1
ATOM 678 N N . GLY A 1 91 ? -3.605 -2.764 -3.262 1.00 95.81 91 GLY A N 1
ATOM 679 C CA . GLY A 1 91 ? -5.036 -2.942 -3.427 1.00 95.81 91 GLY A CA 1
ATOM 680 C C . GLY A 1 91 ? -5.738 -2.967 -2.080 1.00 95.81 91 GLY A C 1
ATOM 681 O O . GLY A 1 91 ? -5.171 -3.389 -1.072 1.00 95.81 91 GLY A O 1
ATOM 682 N N . LYS A 1 92 ? -6.997 -2.552 -2.075 1.00 96.81 92 LYS A N 1
ATOM 683 C CA . LYS A 1 92 ? -7.941 -2.815 -0.998 1.00 96.81 92 LYS A CA 1
ATOM 684 C C . LYS A 1 92 ? -8.955 -3.833 -1.485 1.00 96.81 92 LYS A C 1
ATOM 686 O O . LYS A 1 92 ? -9.484 -3.684 -2.581 1.00 96.81 92 LYS A O 1
ATOM 691 N N . TYR A 1 93 ? -9.246 -4.838 -0.679 1.00 96.38 93 TYR A N 1
ATOM 692 C CA . TYR A 1 93 ? -10.285 -5.814 -0.967 1.00 96.38 93 TYR A CA 1
ATOM 693 C C . TYR A 1 93 ? -11.379 -5.728 0.090 1.00 96.38 93 TYR A C 1
ATOM 695 O O . TYR A 1 93 ? -11.119 -5.987 1.259 1.00 96.38 93 TYR A O 1
ATOM 703 N N . SER A 1 94 ? -12.594 -5.360 -0.308 1.00 96.69 94 SER A N 1
ATOM 704 C CA . SER A 1 94 ? -13.764 -5.371 0.575 1.00 96.69 94 SER A CA 1
ATOM 705 C C . SER A 1 94 ? -14.362 -6.771 0.582 1.00 96.69 94 SER A C 1
ATOM 707 O O . SER A 1 94 ? -14.810 -7.2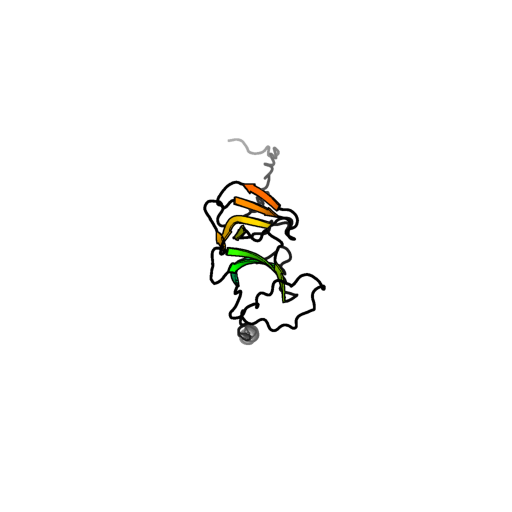61 -0.459 1.00 96.69 94 SER A O 1
ATOM 709 N N . ILE A 1 95 ? -14.355 -7.414 1.751 1.00 95.19 95 ILE A N 1
ATOM 710 C CA . ILE A 1 95 ? -14.817 -8.793 1.928 1.00 95.19 95 ILE A CA 1
ATOM 711 C C . ILE A 1 95 ? -16.322 -8.875 1.670 1.00 95.19 95 ILE A C 1
ATOM 713 O O . ILE A 1 95 ? -16.755 -9.693 0.858 1.00 95.19 95 ILE A O 1
ATOM 717 N N . SER A 1 96 ? -17.108 -7.998 2.298 1.00 95.88 96 SER A N 1
ATOM 718 C CA . SER A 1 96 ? -18.567 -7.952 2.156 1.00 95.88 96 SER A CA 1
ATOM 719 C C . SER A 1 96 ? -19.025 -7.699 0.720 1.00 95.88 96 SER A C 1
ATOM 721 O O . SER A 1 96 ? -20.039 -8.248 0.291 1.00 95.88 96 SER A O 1
ATOM 723 N N . ARG A 1 97 ? -18.272 -6.891 -0.038 1.00 94.25 97 ARG A N 1
ATOM 724 C CA . ARG A 1 97 ? -18.600 -6.536 -1.426 1.00 94.25 97 ARG A CA 1
ATOM 725 C C . ARG A 1 97 ? -17.931 -7.433 -2.463 1.00 94.25 97 ARG A C 1
ATOM 727 O O . ARG A 1 97 ? -18.244 -7.293 -3.641 1.00 94.25 97 ARG A O 1
ATOM 734 N N . ASN A 1 98 ? -17.017 -8.320 -2.056 1.00 91.50 98 ASN A N 1
ATOM 735 C CA . ASN A 1 98 ? -16.170 -9.103 -2.962 1.00 91.50 98 ASN A CA 1
ATOM 736 C C . ASN A 1 98 ? -15.539 -8.217 -4.061 1.00 91.50 98 ASN A C 1
ATOM 738 O O . ASN A 1 98 ? -15.594 -8.527 -5.252 1.00 91.50 98 ASN A O 1
ATOM 742 N N . HIS A 1 99 ? -15.003 -7.062 -3.657 1.00 92.38 99 HIS A N 1
ATOM 743 C CA . HIS A 1 99 ? -14.600 -5.992 -4.572 1.00 92.38 99 HIS A CA 1
ATOM 744 C C . HIS A 1 99 ? -13.165 -5.537 -4.320 1.00 92.38 99 HIS A C 1
ATOM 746 O O . HIS A 1 99 ? -12.759 -5.386 -3.168 1.00 92.38 99 HIS A O 1
ATOM 752 N N . TRP A 1 100 ? -12.427 -5.268 -5.400 1.00 90.38 100 TRP A N 1
ATOM 753 C CA . TRP A 1 100 ? -11.072 -4.722 -5.363 1.00 90.38 100 TRP A CA 1
ATOM 754 C C . TRP A 1 100 ? -11.056 -3.238 -5.729 1.00 90.38 100 TRP A C 1
ATOM 756 O O . TRP A 1 100 ? -11.533 -2.860 -6.792 1.00 90.38 100 TRP A O 1
ATOM 766 N N . ASP A 1 101 ? -10.416 -2.427 -4.893 1.00 92.69 101 ASP A N 1
ATOM 767 C CA . ASP A 1 101 ? -10.091 -1.027 -5.153 1.00 92.69 101 ASP A CA 1
ATOM 768 C C . ASP A 1 101 ? -8.560 -0.880 -5.200 1.00 92.69 101 ASP A C 1
ATOM 770 O O . ASP A 1 101 ? -7.892 -0.975 -4.169 1.00 92.69 101 ASP A O 1
ATOM 774 N N . ILE A 1 102 ? -7.977 -0.672 -6.383 1.00 91.56 102 ILE A N 1
ATOM 775 C CA . ILE A 1 102 ? -6.532 -0.414 -6.519 1.00 91.56 102 ILE A CA 1
ATOM 776 C C . ILE A 1 102 ? -6.261 1.069 -6.275 1.00 91.56 102 ILE A C 1
ATOM 778 O O . ILE A 1 102 ? -6.935 1.923 -6.848 1.00 91.56 102 ILE A O 1
ATOM 782 N N . LEU A 1 103 ? -5.282 1.383 -5.422 1.00 92.12 103 LEU A N 1
ATOM 783 C CA . LEU A 1 103 ? -4.953 2.775 -5.120 1.00 92.12 103 LEU A CA 1
ATOM 784 C C . LEU A 1 103 ? -4.302 3.469 -6.337 1.00 92.12 103 LEU A C 1
ATOM 786 O O . LEU A 1 103 ? -3.485 2.845 -7.022 1.00 92.12 103 LEU A O 1
ATOM 790 N N . PRO A 1 104 ? -4.645 4.746 -6.611 1.00 88.56 104 PRO A N 1
ATOM 791 C CA . PRO A 1 104 ? -4.285 5.460 -7.840 1.00 88.56 104 PRO A CA 1
ATOM 792 C C . PRO A 1 104 ? -2.851 6.002 -7.797 1.00 88.56 104 PRO A C 1
ATOM 794 O O . PRO A 1 104 ? -2.619 7.209 -7.805 1.00 88.56 104 PRO A O 1
ATOM 797 N N . PHE A 1 105 ? -1.872 5.111 -7.700 1.00 88.38 105 PHE A N 1
ATOM 798 C CA . PHE A 1 105 ? -0.475 5.509 -7.609 1.00 88.38 105 PHE A CA 1
ATOM 799 C C . PHE A 1 105 ? 0.239 5.590 -8.962 1.00 88.38 105 PHE A C 1
ATOM 801 O O . PHE A 1 105 ? -0.253 5.103 -9.976 1.00 88.38 105 PHE A O 1
ATOM 808 N N . ASP A 1 106 ? 1.425 6.203 -8.946 1.00 89.56 106 ASP A N 1
ATOM 809 C CA . ASP A 1 106 ? 2.307 6.355 -10.104 1.00 89.56 106 ASP A CA 1
ATOM 810 C C . ASP A 1 106 ? 2.667 4.995 -10.725 1.00 89.56 106 ASP A C 1
ATOM 812 O O . ASP A 1 106 ? 3.092 4.049 -10.052 1.00 89.56 106 ASP A O 1
ATOM 816 N N . GLU A 1 107 ? 2.508 4.904 -12.041 1.00 87.56 107 GLU A N 1
ATOM 817 C CA . GLU A 1 107 ? 2.772 3.691 -12.801 1.00 87.56 107 GLU A CA 1
ATOM 818 C C . GLU A 1 107 ? 4.261 3.316 -12.819 1.00 87.56 107 GLU A C 1
ATOM 820 O O . GLU A 1 107 ? 4.593 2.127 -12.823 1.00 87.56 107 GLU A O 1
ATOM 825 N N . ASN A 1 108 ? 5.155 4.305 -12.734 1.00 91.00 108 ASN A N 1
ATOM 826 C CA . ASN A 1 108 ? 6.609 4.136 -12.805 1.00 91.00 108 ASN A CA 1
ATOM 827 C C . ASN A 1 108 ? 7.250 3.876 -11.439 1.00 91.00 108 ASN A C 1
ATOM 829 O O . ASN A 1 108 ? 8.440 4.112 -11.231 1.00 91.00 108 ASN A O 1
ATOM 833 N N . ARG A 1 109 ? 6.463 3.413 -10.471 1.00 94.94 109 ARG A N 1
ATOM 834 C CA . ARG A 1 109 ? 6.928 3.070 -9.130 1.00 94.94 109 ARG A CA 1
ATOM 835 C C . ARG A 1 109 ? 6.332 1.749 -8.695 1.00 94.94 109 ARG A C 1
ATOM 837 O O . ARG A 1 109 ? 5.373 1.254 -9.278 1.00 94.94 109 ARG A O 1
ATOM 844 N N . THR A 1 110 ? 6.902 1.177 -7.651 1.00 96.25 110 THR A N 1
ATOM 845 C CA . THR A 1 110 ? 6.388 -0.011 -6.966 1.00 96.25 110 THR A CA 1
ATOM 846 C C . THR A 1 110 ? 6.083 0.323 -5.516 1.00 96.25 110 THR A C 1
ATOM 848 O O . THR A 1 110 ? 6.556 1.335 -4.989 1.00 96.25 110 THR A O 1
ATOM 851 N N . TYR A 1 111 ? 5.252 -0.505 -4.895 1.00 96.56 111 TYR A N 1
ATOM 852 C CA . TYR A 1 111 ? 4.656 -0.245 -3.594 1.00 96.56 111 TYR A CA 1
ATOM 853 C C . TYR A 1 111 ? 4.606 -1.527 -2.777 1.00 96.56 111 TYR A C 1
ATOM 855 O O . TYR A 1 111 ? 3.933 -2.481 -3.166 1.00 96.56 111 TYR A O 1
ATOM 863 N N . TRP A 1 112 ? 5.299 -1.540 -1.645 1.00 95.94 112 TRP A N 1
ATOM 864 C CA . TRP A 1 112 ? 5.474 -2.726 -0.818 1.00 95.94 112 TRP A CA 1
ATOM 865 C C . TRP A 1 112 ? 4.948 -2.526 0.595 1.00 95.94 112 TRP A C 1
ATOM 867 O O . TRP A 1 112 ? 4.980 -1.420 1.136 1.00 95.94 112 TRP A O 1
ATOM 877 N N . GLU A 1 113 ? 4.528 -3.647 1.183 1.00 95.75 113 GLU A N 1
ATOM 878 C CA . GLU A 1 113 ? 4.285 -3.802 2.623 1.00 95.75 113 GLU A CA 1
ATOM 879 C C . GLU A 1 113 ? 3.378 -2.710 3.221 1.00 95.75 113 GLU A C 1
ATOM 881 O O . GLU A 1 113 ? 3.753 -2.037 4.183 1.00 95.75 113 GLU A O 1
ATOM 886 N N . PRO A 1 114 ? 2.182 -2.490 2.642 1.00 97.38 114 PRO A N 1
ATOM 887 C CA . PRO A 1 114 ? 1.285 -1.454 3.112 1.00 97.38 114 PRO A CA 1
ATOM 888 C C . PRO A 1 114 ? 0.674 -1.830 4.465 1.00 97.38 114 PRO A C 1
ATOM 890 O O . PRO A 1 114 ? 0.188 -2.946 4.648 1.00 97.38 114 PRO A O 1
ATOM 893 N N . ILE A 1 115 ? 0.615 -0.871 5.386 1.00 97.25 115 ILE A N 1
ATOM 894 C CA . ILE A 1 115 ? -0.029 -1.035 6.692 1.00 97.25 115 ILE A CA 1
ATOM 895 C C . ILE A 1 115 ? -0.903 0.173 7.034 1.00 97.25 115 ILE A C 1
ATOM 897 O O . ILE A 1 115 ? -0.514 1.320 6.813 1.00 97.25 115 ILE A O 1
ATOM 901 N N . TYR A 1 116 ? -2.081 -0.077 7.606 1.00 97.06 116 TYR A N 1
ATOM 902 C CA . TYR A 1 116 ? -2.938 0.977 8.143 1.00 97.06 116 TYR A CA 1
ATOM 903 C C . TYR A 1 116 ? -2.395 1.544 9.456 1.00 97.06 116 TYR A C 1
ATOM 905 O O . TYR A 1 116 ? -1.918 0.812 10.327 1.00 97.06 116 TYR A O 1
ATOM 913 N N . SER A 1 117 ? -2.556 2.851 9.646 1.00 95.88 117 SER A N 1
ATOM 914 C CA . SER A 1 117 ? -2.558 3.437 10.980 1.00 95.88 117 SER A CA 1
ATOM 915 C C . SER A 1 117 ? -3.757 2.920 11.771 1.00 95.88 117 SER A C 1
ATOM 917 O O . SER A 1 117 ? -4.794 2.551 11.221 1.00 95.88 117 SER A O 1
ATOM 919 N N . ARG A 1 118 ? -3.634 2.910 13.099 1.00 91.50 118 ARG A N 1
ATOM 920 C CA . ARG A 1 118 ? -4.677 2.374 13.986 1.00 91.50 118 ARG A CA 1
ATOM 921 C C . ARG A 1 118 ? -6.029 3.084 13.840 1.00 91.50 118 ARG A C 1
ATOM 923 O O . ARG A 1 118 ? -7.065 2.457 14.014 1.00 91.50 118 ARG A O 1
ATOM 930 N N . ASP A 1 119 ? -6.008 4.382 13.564 1.00 94.06 119 ASP A N 1
ATOM 931 C CA . ASP A 1 119 ? -7.193 5.216 13.332 1.00 94.06 119 ASP A CA 1
ATOM 932 C C . ASP A 1 119 ? -7.719 5.140 11.887 1.00 94.06 119 ASP A C 1
ATOM 934 O O . ASP A 1 119 ? -8.700 5.802 11.546 1.00 94.06 119 ASP A O 1
ATOM 938 N N . GLY A 1 120 ? -7.053 4.370 11.021 1.00 95.81 120 GLY A N 1
ATOM 939 C CA . GLY A 1 120 ? -7.399 4.239 9.613 1.00 95.81 120 GLY A CA 1
ATOM 940 C C . GLY A 1 120 ? -7.175 5.480 8.772 1.00 95.81 120 GLY A C 1
ATOM 941 O O . GLY A 1 120 ? -7.552 5.459 7.611 1.00 95.81 120 GLY A O 1
ATOM 942 N N . GLN A 1 121 ? -6.604 6.556 9.318 1.00 97.06 121 GLN A N 1
ATOM 943 C CA . GLN A 1 121 ? -6.436 7.817 8.590 1.00 97.06 121 GLN A CA 1
ATOM 944 C C . GLN A 1 121 ? -5.258 7.786 7.615 1.00 97.06 121 GLN A C 1
ATOM 946 O O . GLN A 1 121 ? -5.179 8.622 6.717 1.00 97.06 121 GLN A O 1
ATOM 951 N N . TRP A 1 122 ? -4.347 6.827 7.777 1.00 97.88 122 TRP A N 1
ATOM 952 C CA . TRP A 1 122 ? -3.135 6.719 6.983 1.00 97.88 122 TRP A CA 1
ATOM 953 C C . TRP A 1 122 ? -2.846 5.275 6.594 1.00 97.88 122 TRP A C 1
ATOM 955 O O . TRP A 1 122 ? -3.124 4.334 7.334 1.00 97.88 122 TRP A O 1
ATOM 965 N N . ILE A 1 123 ? -2.214 5.121 5.440 1.00 98.06 123 ILE A N 1
ATOM 966 C CA . ILE A 1 123 ? -1.506 3.918 5.023 1.00 98.06 123 ILE A CA 1
ATOM 967 C C . ILE A 1 123 ? -0.030 4.283 4.930 1.00 98.06 123 ILE A C 1
ATOM 969 O O . ILE A 1 123 ? 0.304 5.289 4.311 1.00 98.06 123 ILE A O 1
ATOM 973 N N . VAL A 1 124 ? 0.849 3.481 5.522 1.00 97.81 124 VAL A N 1
ATOM 974 C CA . VAL A 1 124 ? 2.306 3.603 5.377 1.00 97.81 124 VAL A CA 1
ATOM 975 C C . VAL A 1 124 ? 2.813 2.455 4.520 1.00 97.81 124 VAL A C 1
ATOM 977 O O . VAL A 1 124 ? 2.340 1.333 4.664 1.00 97.81 124 VAL A O 1
ATOM 980 N N . TYR A 1 125 ? 3.744 2.743 3.617 1.00 97.69 125 TYR A N 1
ATOM 981 C CA . TYR A 1 125 ? 4.299 1.766 2.683 1.00 97.69 125 TYR A CA 1
ATOM 982 C C . TYR A 1 125 ? 5.677 2.205 2.184 1.00 97.69 125 TYR A C 1
ATOM 984 O O . TYR A 1 125 ? 6.018 3.392 2.204 1.00 97.69 125 TYR A O 1
ATOM 992 N N . SER A 1 126 ? 6.439 1.246 1.672 1.00 97.38 126 SER A N 1
ATOM 993 C CA . SER A 1 126 ? 7.722 1.503 1.017 1.00 97.38 126 SER A CA 1
ATOM 994 C C . SER A 1 126 ? 7.544 1.589 -0.494 1.00 97.38 126 SER A C 1
ATOM 996 O O . SER A 1 126 ? 6.770 0.830 -1.078 1.00 97.38 126 SER A O 1
ATOM 998 N N . SER A 1 127 ? 8.233 2.525 -1.146 1.00 97.50 127 SER A N 1
ATOM 999 C CA . SER A 1 127 ? 8.151 2.701 -2.597 1.00 97.50 127 SER A CA 1
ATOM 1000 C C . SER A 1 127 ? 9.489 3.066 -3.211 1.00 97.50 127 SER A C 1
ATOM 1002 O O . SER A 1 127 ? 10.161 3.987 -2.749 1.00 97.50 127 SER A O 1
ATOM 1004 N N . ALA A 1 128 ? 9.804 2.406 -4.321 1.00 97.19 128 ALA A N 1
ATOM 1005 C CA . ALA A 1 128 ? 10.941 2.706 -5.176 1.00 97.19 128 ALA A CA 1
ATOM 1006 C C . ALA A 1 128 ? 10.480 3.088 -6.591 1.00 97.19 128 ALA A C 1
ATOM 1008 O O . ALA A 1 128 ? 9.401 2.654 -7.019 1.00 97.19 128 ALA A O 1
ATOM 1009 N N . PRO A 1 129 ? 11.278 3.875 -7.329 1.00 96.31 129 PRO A N 1
ATOM 1010 C CA . PRO A 1 129 ? 11.090 4.032 -8.760 1.00 96.31 129 PRO A CA 1
ATOM 1011 C C . PRO A 1 129 ? 11.347 2.714 -9.499 1.00 96.31 129 PRO A C 1
ATOM 1013 O O . PRO A 1 129 ? 12.128 1.857 -9.076 1.00 96.31 129 PRO A O 1
ATOM 1016 N N . CYS A 1 130 ? 10.667 2.569 -10.628 1.00 92.31 130 CYS A N 1
ATOM 1017 C CA . CYS A 1 130 ? 10.855 1.488 -11.575 1.00 92.31 130 CYS A CA 1
ATOM 1018 C C . CYS A 1 130 ? 11.248 2.067 -12.931 1.00 92.31 130 CYS A C 1
ATOM 1020 O O . CYS A 1 130 ? 10.753 3.107 -13.359 1.00 92.31 130 CYS A O 1
ATOM 1022 N N . GLN A 1 131 ? 12.151 1.373 -13.605 1.00 87.81 131 GLN A N 1
ATOM 1023 C CA . GLN A 1 131 ? 12.558 1.662 -14.969 1.00 87.81 131 GLN A CA 1
ATOM 1024 C C . GLN A 1 131 ? 11.614 0.961 -15.958 1.00 87.81 131 GLN A C 1
ATOM 1026 O O . GLN A 1 131 ? 10.643 0.295 -15.573 1.00 87.81 131 GLN A O 1
ATOM 1031 N N . ALA A 1 132 ? 11.926 1.087 -17.250 1.00 76.19 132 ALA A N 1
ATOM 1032 C CA . ALA A 1 132 ? 11.268 0.319 -18.297 1.00 76.19 132 ALA A CA 1
ATOM 1033 C C . ALA A 1 132 ? 11.224 -1.181 -17.940 1.00 76.19 132 ALA A C 1
ATOM 1035 O O . ALA A 1 132 ? 12.103 -1.708 -17.257 1.00 76.19 132 ALA A O 1
ATOM 1036 N N . GLU A 1 133 ? 10.172 -1.865 -18.392 1.00 78.00 133 GLU A N 1
ATOM 1037 C CA . GLU A 1 133 ? 9.953 -3.301 -18.147 1.00 78.00 133 GLU A CA 1
ATOM 1038 C C . GLU A 1 133 ? 9.695 -3.704 -16.682 1.00 78.00 133 GLU A C 1
ATOM 1040 O O . GLU A 1 133 ? 9.804 -4.888 -16.338 1.00 78.00 133 GLU A O 1
ATOM 1045 N N . MET A 1 134 ? 9.291 -2.748 -15.833 1.00 81.75 134 MET A N 1
ATOM 1046 C CA . MET A 1 134 ? 8.911 -2.985 -14.431 1.00 81.75 134 MET A CA 1
ATOM 1047 C C . MET A 1 134 ? 10.079 -3.482 -13.557 1.00 81.75 134 MET A C 1
ATOM 1049 O O . MET A 1 134 ? 9.883 -4.255 -12.615 1.00 81.75 134 MET A O 1
ATOM 1053 N N . LEU A 1 135 ? 11.305 -3.062 -13.877 1.00 86.44 135 LEU A N 1
ATOM 1054 C CA . LEU A 1 135 ? 12.492 -3.308 -13.058 1.00 86.44 135 LEU A CA 1
ATOM 1055 C C . LEU A 1 135 ? 12.625 -2.196 -12.018 1.00 86.44 135 LEU A C 1
ATOM 1057 O O . LEU A 1 135 ? 12.824 -1.040 -12.377 1.00 86.44 135 LEU A O 1
ATOM 1061 N N . CYS A 1 136 ? 12.495 -2.534 -10.738 1.00 92.31 136 CYS A N 1
ATOM 1062 C CA . CYS A 1 136 ? 12.460 -1.554 -9.652 1.00 92.31 136 CYS A CA 1
ATOM 1063 C C . CYS A 1 136 ? 13.729 -1.612 -8.805 1.00 92.31 136 CYS A C 1
ATOM 1065 O O . CYS A 1 136 ? 14.171 -2.703 -8.442 1.00 92.31 136 CYS A O 1
ATOM 1067 N N . ASP A 1 137 ? 14.289 -0.449 -8.473 1.00 92.56 137 ASP A N 1
ATOM 1068 C CA . ASP A 1 137 ? 15.508 -0.361 -7.668 1.00 92.56 137 ASP A CA 1
ATOM 1069 C C . ASP A 1 137 ? 15.166 -0.270 -6.179 1.00 92.56 137 ASP A C 1
ATOM 1071 O O . ASP A 1 137 ? 14.874 0.799 -5.644 1.00 92.56 137 ASP A O 1
ATOM 1075 N N . SER A 1 138 ? 15.208 -1.403 -5.480 1.00 90.19 138 SER A N 1
ATOM 1076 C CA . SER A 1 138 ? 14.933 -1.445 -4.041 1.00 90.19 138 SER A CA 1
ATOM 1077 C C . SER A 1 138 ? 15.901 -0.603 -3.202 1.00 90.19 138 SER A C 1
ATOM 1079 O O . SER A 1 138 ? 15.552 -0.257 -2.075 1.00 90.19 138 SER A O 1
ATOM 1081 N N . ASN A 1 139 ? 17.087 -0.253 -3.718 1.00 91.44 139 ASN A N 1
ATOM 1082 C CA . ASN A 1 139 ? 18.034 0.611 -3.004 1.00 91.44 139 ASN A CA 1
ATOM 1083 C C . ASN A 1 139 ? 17.560 2.068 -2.958 1.00 91.44 139 ASN A C 1
ATOM 1085 O O . ASN A 1 139 ? 17.932 2.807 -2.051 1.00 91.44 139 ASN A O 1
ATOM 1089 N N . GLU A 1 140 ? 16.700 2.467 -3.896 1.00 94.50 140 GLU A N 1
ATOM 1090 C CA . GLU A 1 140 ? 16.057 3.783 -3.924 1.00 94.50 140 GLU A CA 1
ATOM 1091 C C . GLU A 1 140 ? 14.697 3.788 -3.203 1.00 94.50 140 GLU A C 1
ATOM 1093 O O . GLU A 1 140 ? 13.912 4.735 -3.324 1.00 94.50 140 GLU A O 1
ATOM 1098 N N . SER A 1 141 ? 14.393 2.728 -2.447 1.00 95.88 141 SER A N 1
ATOM 1099 C CA . SER A 1 141 ? 13.161 2.637 -1.671 1.00 95.88 141 SER A CA 1
ATOM 1100 C C . SER A 1 141 ? 13.121 3.700 -0.574 1.00 95.88 141 SER A C 1
ATOM 1102 O O . SER A 1 141 ? 14.067 3.868 0.198 1.00 95.88 141 SER A O 1
ATOM 1104 N N . LYS A 1 142 ? 11.994 4.410 -0.494 1.00 97.12 142 LYS A N 1
ATOM 1105 C CA . LYS A 1 142 ? 11.700 5.392 0.553 1.00 97.12 142 LYS A CA 1
ATOM 1106 C C . LYS A 1 142 ? 10.377 5.057 1.231 1.00 97.12 142 LYS A C 1
ATOM 1108 O O . LYS A 1 142 ? 9.509 4.414 0.637 1.00 97.12 142 LYS A O 1
ATOM 1113 N N . LEU A 1 143 ? 10.206 5.542 2.457 1.00 97.88 143 LEU A N 1
ATOM 1114 C CA . LEU A 1 143 ? 8.994 5.345 3.243 1.00 97.88 143 LEU A CA 1
ATOM 1115 C C . LEU A 1 143 ? 8.015 6.496 3.008 1.00 97.88 143 LEU A C 1
ATOM 1117 O O . LEU A 1 143 ? 8.360 7.663 3.206 1.00 97.88 143 LEU A O 1
ATOM 1121 N N . PHE A 1 144 ? 6.782 6.165 2.644 1.00 97.94 144 PHE A N 1
ATOM 1122 C CA . PHE A 1 144 ? 5.708 7.123 2.402 1.00 97.94 144 PHE A CA 1
ATOM 1123 C C . PHE A 1 144 ? 4.514 6.848 3.305 1.00 97.94 144 PHE A C 1
ATOM 1125 O O . PHE A 1 144 ? 4.326 5.739 3.808 1.00 97.94 144 PHE A O 1
ATOM 1132 N N . ARG A 1 145 ? 3.679 7.872 3.474 1.00 97.69 145 ARG A N 1
ATOM 1133 C CA . ARG A 1 145 ? 2.319 7.731 3.983 1.00 97.69 145 ARG A CA 1
ATOM 1134 C C . ARG A 1 145 ? 1.327 8.311 2.994 1.00 97.69 145 ARG A C 1
ATOM 1136 O O . ARG A 1 145 ? 1.634 9.288 2.317 1.00 97.69 145 ARG A O 1
ATOM 1143 N N . THR A 1 146 ? 0.131 7.749 2.954 1.00 98.25 146 THR A N 1
ATOM 1144 C CA . THR A 1 146 ? -0.966 8.250 2.129 1.00 98.25 146 THR A CA 1
ATOM 1145 C C . THR A 1 146 ? -2.303 8.154 2.840 1.00 98.25 146 THR A C 1
ATOM 1147 O O . THR A 1 146 ? -2.473 7.329 3.736 1.00 98.25 146 THR A O 1
ATOM 1150 N N . THR A 1 147 ? -3.268 8.969 2.427 1.00 97.94 147 THR A N 1
ATOM 1151 C CA . THR A 1 147 ? -4.675 8.784 2.801 1.00 97.94 147 THR A CA 1
ATOM 1152 C C . THR A 1 147 ? -5.220 7.442 2.276 1.00 97.94 147 THR A C 1
ATOM 1154 O O . THR A 1 147 ? -4.695 6.917 1.290 1.00 97.94 147 THR A O 1
ATOM 1157 N N . PRO A 1 148 ? -6.278 6.863 2.882 1.00 96.81 148 PRO A N 1
ATOM 1158 C CA . PRO A 1 148 ? -6.796 5.527 2.533 1.00 96.81 148 PRO A CA 1
ATOM 1159 C C . PRO A 1 148 ? -7.368 5.373 1.118 1.00 96.81 148 PRO A C 1
ATOM 1161 O O . PRO A 1 148 ? -7.666 4.259 0.676 1.00 96.81 148 PRO A O 1
ATOM 1164 N N . ASP A 1 149 ? -7.603 6.489 0.441 1.00 96.00 149 ASP A N 1
ATOM 1165 C CA . ASP A 1 149 ? -8.039 6.599 -0.950 1.00 96.00 149 ASP A CA 1
ATOM 1166 C C . ASP A 1 149 ? -6.865 6.832 -1.922 1.00 96.00 149 ASP A C 1
ATOM 1168 O O . ASP A 1 149 ? -7.065 6.834 -3.131 1.00 96.00 149 ASP A O 1
ATOM 1172 N N . GLY A 1 150 ? -5.642 7.010 -1.411 1.00 95.75 150 GLY A N 1
ATOM 1173 C CA . GLY A 1 150 ? -4.446 7.289 -2.203 1.00 95.75 150 GLY A CA 1
ATOM 1174 C C . GLY A 1 150 ? -4.323 8.733 -2.701 1.00 95.75 150 GLY A C 1
ATOM 1175 O O . GLY A 1 150 ? -3.369 9.036 -3.413 1.00 95.75 150 GLY A O 1
ATOM 1176 N N . SER A 1 151 ? -5.254 9.629 -2.354 1.00 95.38 151 SER A N 1
ATOM 1177 C CA . SER A 1 151 ? -5.322 10.978 -2.940 1.00 95.38 151 SER A CA 1
ATOM 1178 C C . SER A 1 151 ? -4.218 11.922 -2.460 1.00 95.38 151 SER A C 1
ATOM 1180 O O . SER A 1 151 ? -3.820 12.831 -3.190 1.00 95.38 151 SER A O 1
ATOM 1182 N N . LYS A 1 152 ? -3.691 11.712 -1.248 1.00 96.88 152 LYS A N 1
ATOM 1183 C CA . LYS A 1 152 ? -2.632 12.541 -0.673 1.00 96.88 152 LYS A CA 1
ATOM 1184 C C . LYS A 1 152 ? -1.483 11.684 -0.173 1.00 96.88 152 LYS A C 1
ATOM 1186 O O . LYS A 1 152 ? -1.634 11.002 0.832 1.00 96.88 152 LYS A O 1
ATOM 1191 N N . THR A 1 153 ? -0.325 11.804 -0.820 1.00 97.56 153 THR A N 1
ATOM 1192 C CA . THR A 1 153 ? 0.914 11.096 -0.467 1.00 97.56 153 THR A CA 1
ATOM 1193 C C . THR A 1 153 ? 1.965 12.055 0.095 1.00 97.56 153 THR A C 1
ATOM 1195 O O . THR A 1 153 ? 2.169 13.145 -0.434 1.00 97.56 153 THR A O 1
ATOM 1198 N N . GLU A 1 154 ? 2.663 11.636 1.149 1.00 97.81 154 GLU A N 1
ATOM 1199 C CA . GLU A 1 154 ? 3.735 12.388 1.802 1.00 97.81 154 GLU A CA 1
ATOM 1200 C C . GLU A 1 154 ? 4.943 11.481 2.073 1.00 97.81 154 GLU A C 1
ATOM 1202 O O . GLU A 1 154 ? 4.793 10.329 2.488 1.00 97.81 154 GLU A O 1
ATOM 1207 N N . LEU A 1 155 ? 6.153 12.006 1.864 1.00 97.81 155 LEU A N 1
ATOM 1208 C CA . LEU A 1 155 ? 7.390 11.331 2.258 1.00 97.81 155 LEU A CA 1
ATOM 1209 C C . LEU A 1 155 ? 7.505 11.332 3.789 1.00 97.81 155 LEU A C 1
ATOM 1211 O O . LEU A 1 155 ? 7.405 12.382 4.419 1.00 97.81 155 LEU A O 1
ATOM 1215 N N . VAL A 1 156 ? 7.739 10.160 4.377 1.00 97.31 156 VAL A N 1
ATOM 1216 C CA . VAL A 1 156 ? 7.969 9.997 5.821 1.00 97.31 156 VAL A CA 1
ATOM 1217 C C . VAL A 1 156 ? 9.463 9.990 6.123 1.00 97.31 156 VAL A C 1
ATOM 1219 O O . VAL A 1 156 ? 9.901 10.684 7.036 1.00 97.31 156 VAL A O 1
ATOM 1222 N N . ALA A 1 157 ? 10.244 9.208 5.369 1.00 97.00 157 ALA A N 1
ATOM 1223 C CA . ALA A 1 157 ? 11.685 9.086 5.569 1.00 97.00 157 ALA A CA 1
ATOM 1224 C C . ALA A 1 157 ? 12.410 8.596 4.305 1.00 97.00 157 ALA A C 1
ATOM 1226 O O . ALA A 1 157 ? 11.893 7.768 3.553 1.00 97.00 157 ALA A O 1
ATOM 1227 N N . GLU A 1 158 ? 13.647 9.058 4.114 1.00 96.31 158 GLU A N 1
ATOM 1228 C CA . GLU A 1 158 ? 14.572 8.563 3.086 1.00 96.31 158 GLU A CA 1
ATOM 1229 C C . GLU A 1 158 ? 15.323 7.326 3.587 1.00 96.31 158 GLU A C 1
ATOM 1231 O O . GLU A 1 158 ? 16.527 7.349 3.821 1.00 96.31 158 GLU A O 1
ATOM 1236 N N . THR A 1 159 ? 14.579 6.252 3.835 1.00 90.69 159 THR A N 1
ATOM 1237 C CA . THR A 1 159 ? 15.141 4.990 4.314 1.00 90.69 159 THR A CA 1
ATOM 1238 C C . THR A 1 159 ? 14.444 3.806 3.667 1.00 90.69 159 THR A C 1
ATOM 1240 O O . THR A 1 159 ? 13.240 3.853 3.394 1.00 90.69 159 THR A O 1
ATOM 1243 N N . VAL A 1 160 ? 15.202 2.726 3.496 1.00 84.75 160 VAL A N 1
ATOM 1244 C CA . VAL A 1 160 ? 14.663 1.419 3.138 1.00 84.75 160 VAL A CA 1
ATOM 1245 C C . VAL A 1 160 ? 14.021 0.834 4.393 1.00 84.75 160 VAL A C 1
ATOM 1247 O O . VAL A 1 160 ? 14.702 0.346 5.294 1.00 84.75 160 VAL A O 1
ATOM 1250 N N . ALA A 1 161 ? 12.698 0.917 4.473 1.00 87.88 161 ALA A N 1
ATOM 1251 C CA . ALA A 1 161 ? 11.929 0.323 5.556 1.00 87.88 161 ALA A CA 1
ATOM 1252 C C . ALA A 1 161 ? 11.279 -0.971 5.070 1.00 87.88 161 ALA A C 1
ATOM 1254 O O . ALA A 1 161 ? 10.299 -0.941 4.329 1.00 87.88 161 ALA A O 1
ATOM 1255 N N . SER A 1 162 ? 11.819 -2.105 5.500 1.00 86.31 162 SER A N 1
ATOM 1256 C CA . SER A 1 162 ? 11.123 -3.382 5.374 1.00 86.31 162 SER A CA 1
ATOM 1257 C C . SER A 1 162 ? 10.246 -3.593 6.608 1.00 86.31 162 SER A C 1
ATOM 1259 O O . SER A 1 162 ? 10.711 -3.430 7.734 1.00 86.31 162 SER A O 1
ATOM 1261 N N . HIS A 1 163 ? 8.999 -3.984 6.398 1.00 89.38 163 HIS A N 1
ATOM 1262 C CA . HIS A 1 163 ? 7.969 -4.248 7.396 1.00 89.38 163 HIS A CA 1
ATOM 1263 C C . HIS A 1 163 ? 7.671 -3.027 8.285 1.00 89.38 163 HIS A C 1
ATOM 1265 O O . HIS A 1 163 ? 7.839 -3.093 9.510 1.00 89.38 163 HIS A O 1
ATOM 1271 N N . PRO A 1 164 ? 7.240 -1.888 7.701 1.00 91.31 164 PRO A N 1
ATOM 1272 C CA . PRO A 1 164 ? 6.873 -0.728 8.496 1.00 91.31 164 PRO A CA 1
ATOM 1273 C C . PRO A 1 164 ? 5.758 -1.089 9.482 1.00 91.31 164 PRO A C 1
ATOM 1275 O O . PRO A 1 164 ? 4.829 -1.834 9.173 1.00 91.31 164 PRO A O 1
ATOM 1278 N N . SER A 1 165 ? 5.846 -0.549 10.695 1.00 91.38 165 SER A N 1
ATOM 1279 C CA . SER A 1 165 ? 4.826 -0.744 11.720 1.00 91.38 165 SER A CA 1
ATOM 1280 C C . SER A 1 165 ? 4.627 0.517 12.547 1.00 91.38 165 SER A C 1
ATOM 1282 O O . SER A 1 165 ? 5.540 1.322 12.741 1.00 91.38 165 SER A O 1
ATOM 1284 N N . PHE A 1 166 ? 3.405 0.692 13.037 1.00 89.62 166 PHE A N 1
ATOM 1285 C CA . PHE A 1 166 ? 3.095 1.722 14.016 1.00 89.62 166 PHE A CA 1
ATOM 1286 C C . PHE A 1 166 ? 3.396 1.202 15.417 1.00 89.62 166 PHE A C 1
ATOM 1288 O O . PHE A 1 166 ? 3.126 0.042 15.735 1.00 89.62 166 PHE A O 1
ATOM 1295 N N . SER A 1 167 ? 3.908 2.074 16.286 1.00 86.88 167 SER A N 1
ATOM 1296 C CA . SER A 1 167 ? 4.035 1.734 17.697 1.00 86.88 167 SER A CA 1
ATOM 1297 C C . SER A 1 167 ? 2.653 1.451 18.286 1.00 86.88 167 SER A C 1
ATOM 1299 O O . SER A 1 167 ? 1.677 2.168 18.043 1.00 86.88 167 SER A O 1
ATOM 1301 N N . THR A 1 168 ? 2.551 0.392 19.085 1.00 81.12 168 THR A N 1
ATOM 1302 C CA . THR A 1 168 ? 1.353 0.175 19.894 1.00 81.12 168 THR A CA 1
ATOM 1303 C C . THR A 1 168 ? 1.208 1.355 20.845 1.00 81.12 168 THR A C 1
ATOM 1305 O O . THR A 1 168 ? 2.194 1.749 21.477 1.00 81.12 168 THR A O 1
ATOM 1308 N N . ALA A 1 169 ? 0.000 1.916 20.967 1.00 70.38 169 ALA A N 1
ATOM 1309 C CA . ALA A 1 169 ? -0.257 2.969 21.944 1.00 70.38 169 ALA A CA 1
ATOM 1310 C C . ALA A 1 169 ? 0.270 2.509 23.308 1.00 70.38 169 ALA A C 1
ATOM 1312 O O . ALA A 1 169 ? -0.073 1.421 23.774 1.00 70.38 169 ALA A O 1
ATOM 1313 N N . ARG A 1 170 ? 1.156 3.310 23.909 1.00 63.62 170 ARG A N 1
ATOM 1314 C CA . ARG A 1 170 ? 1.723 3.014 25.222 1.00 63.62 170 ARG A CA 1
ATOM 1315 C C . ARG A 1 170 ? 0.536 2.870 26.174 1.00 63.62 170 ARG A C 1
ATOM 1317 O O . ARG A 1 170 ? -0.228 3.821 26.325 1.00 63.62 170 ARG A O 1
ATOM 1324 N N . ASN A 1 171 ? 0.346 1.687 26.758 1.00 52.00 171 ASN A N 1
ATOM 1325 C CA . ASN A 1 171 ? -0.655 1.475 27.797 1.00 52.00 171 ASN A CA 1
ATOM 1326 C C . ASN A 1 171 ? -0.276 2.362 28.989 1.00 52.00 171 ASN A C 1
ATOM 1328 O O . ASN A 1 171 ? 0.430 1.936 29.897 1.00 52.00 171 ASN A O 1
ATOM 1332 N N . SER A 1 172 ? -0.738 3.610 28.996 1.00 52.62 172 SER A N 1
ATOM 1333 C CA . SER A 1 172 ? -0.601 4.548 30.116 1.00 52.62 172 SER A CA 1
ATOM 1334 C C . SER A 1 172 ? -1.491 4.156 31.306 1.00 52.62 172 SER A C 1
ATOM 1336 O O . SER A 1 172 ? -1.860 4.998 32.116 1.00 52.62 172 SER A O 1
ATOM 1338 N N . SER A 1 173 ? -1.851 2.875 31.420 1.00 53.25 173 SER A N 1
ATOM 1339 C CA . SER A 1 173 ? -2.545 2.294 32.565 1.00 53.25 173 SER A CA 1
ATOM 1340 C C . SER A 1 173 ? -1.585 1.832 33.661 1.00 53.25 173 SER A C 1
ATOM 1342 O O . SER A 1 173 ? -2.043 1.279 34.660 1.00 53.25 173 SER A O 1
ATOM 1344 N N . THR A 1 174 ? -0.271 2.058 33.526 1.00 55.53 174 THR A N 1
ATOM 1345 C CA . THR A 1 174 ? 0.641 1.987 34.673 1.00 55.53 174 THR A CA 1
ATOM 1346 C C . THR A 1 174 ? 0.277 3.133 35.599 1.00 55.53 174 THR A C 1
ATOM 1348 O O . THR A 1 174 ? 0.727 4.266 35.439 1.00 55.53 174 THR A O 1
ATOM 1351 N N . GLY A 1 175 ? -0.645 2.823 36.507 1.00 51.31 175 GLY A N 1
ATOM 1352 C CA . GLY A 1 175 ? -1.222 3.748 37.447 1.00 51.31 175 GLY A CA 1
ATOM 1353 C C . GLY A 1 175 ? -0.149 4.614 38.079 1.00 51.31 175 GLY A C 1
ATOM 1354 O O . GLY A 1 175 ? 0.837 4.121 38.631 1.00 51.31 175 GLY A O 1
ATOM 1355 N N . ALA A 1 176 ? -0.417 5.914 38.084 1.00 52.94 176 ALA A N 1
ATOM 1356 C CA . ALA A 1 176 ? -0.072 6.730 39.225 1.00 52.94 176 ALA A CA 1
ATOM 1357 C C . ALA A 1 176 ? -0.722 6.072 40.452 1.00 52.94 176 ALA A C 1
ATOM 1359 O O . ALA A 1 176 ? -1.824 6.426 40.869 1.00 52.94 176 ALA A O 1
ATOM 1360 N N .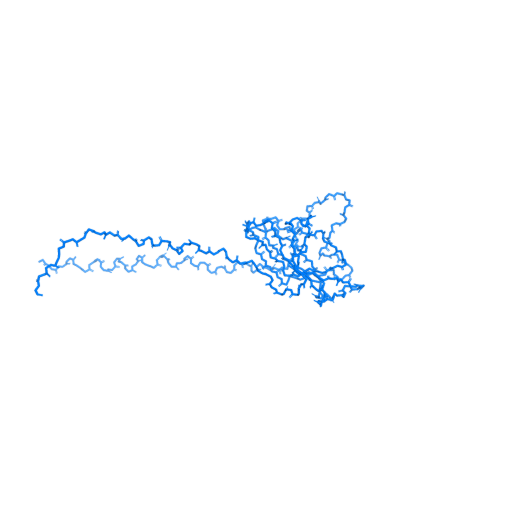 ARG A 1 177 ? -0.056 5.058 41.012 1.00 55.94 177 ARG A N 1
ATOM 1361 C CA . ARG A 1 177 ? -0.261 4.625 42.382 1.00 55.94 177 ARG A CA 1
ATOM 1362 C C . ARG A 1 177 ? 0.159 5.844 43.189 1.00 55.94 177 ARG A C 1
ATOM 1364 O O . ARG A 1 177 ? 1.336 6.009 43.492 1.00 55.94 177 ARG A O 1
ATOM 1371 N N . ARG A 1 178 ? -0.788 6.763 43.428 1.00 51.94 178 ARG A N 1
ATOM 1372 C CA . ARG A 1 178 ? -0.645 7.778 44.466 1.00 51.94 178 ARG A CA 1
ATOM 1373 C C . ARG A 1 178 ? -0.231 6.989 45.695 1.00 51.94 178 ARG A C 1
ATOM 1375 O O . ARG A 1 178 ? -1.018 6.198 46.212 1.00 51.94 178 ARG A O 1
ATOM 1382 N N . LEU A 1 179 ? 1.025 7.142 46.099 1.00 54.88 179 LEU A N 1
ATOM 1383 C CA . LEU A 1 179 ? 1.438 6.854 47.456 1.00 54.88 179 LEU A CA 1
ATOM 1384 C C . LEU A 1 179 ? 0.568 7.767 48.311 1.00 54.88 179 LEU A C 1
ATOM 1386 O O . LEU A 1 179 ? 0.831 8.958 48.438 1.00 54.88 179 LEU A O 1
ATOM 1390 N N . SER A 1 180 ? -0.549 7.215 48.778 1.00 55.19 180 SER A N 1
ATOM 1391 C CA . SER A 1 180 ? -1.308 7.786 49.871 1.00 55.19 180 SER A CA 1
ATOM 1392 C C . SER A 1 180 ? -0.373 7.741 51.067 1.00 55.19 180 SER A C 1
ATOM 1394 O O . SER A 1 180 ? -0.238 6.711 51.722 1.00 55.19 180 SER A O 1
ATOM 1396 N N . SER A 1 181 ? 0.349 8.833 51.293 1.00 59.34 181 SER A N 1
ATOM 1397 C CA . SER A 1 181 ? 0.922 9.148 52.590 1.00 59.34 181 SER A CA 1
ATOM 1398 C C . SER A 1 181 ? -0.257 9.447 53.506 1.00 59.34 181 SER A C 1
ATOM 1400 O O . SER A 1 181 ? -0.662 10.600 53.629 1.00 59.34 181 SER A O 1
ATOM 1402 N N . ASP A 1 182 ? -0.870 8.400 54.046 1.00 53.34 182 ASP A N 1
ATOM 1403 C CA . ASP A 1 182 ? -1.803 8.525 55.154 1.00 53.34 182 ASP A CA 1
ATOM 1404 C C . ASP A 1 182 ? -0.961 8.635 56.438 1.00 53.34 182 ASP A C 1
ATOM 1406 O O . ASP A 1 182 ? -0.307 7.659 56.815 1.00 53.34 182 ASP A O 1
ATOM 1410 N N . PRO A 1 183 ? -0.868 9.815 57.079 1.00 58.44 183 PRO A N 1
ATOM 1411 C CA . PRO A 1 183 ? -0.042 10.027 58.258 1.00 58.44 183 PRO A CA 1
ATOM 1412 C C . PRO A 1 183 ? -0.838 9.802 59.554 1.00 58.44 183 PRO A C 1
ATOM 1414 O O . PRO A 1 183 ? -0.525 10.401 60.581 1.00 58.44 183 PRO A O 1
ATOM 1417 N N . THR A 1 184 ? -1.875 8.959 59.537 1.00 57.97 184 THR A N 1
ATOM 1418 C CA . THR A 1 184 ? -2.714 8.698 60.714 1.00 57.97 184 THR A CA 1
ATOM 1419 C C . THR A 1 184 ? -2.529 7.289 61.276 1.00 57.97 184 THR A C 1
ATOM 1421 O O . THR A 1 184 ? -3.445 6.476 61.307 1.00 57.97 184 THR A O 1
ATOM 1424 N N . ASN A 1 185 ? -1.339 6.995 61.809 1.00 53.75 185 ASN A N 1
ATOM 1425 C CA . ASN A 1 185 ? -1.237 5.965 62.847 1.00 53.75 185 ASN A CA 1
ATOM 1426 C C . ASN A 1 185 ? -0.277 6.386 63.974 1.00 53.75 185 ASN A C 1
ATOM 1428 O O . ASN A 1 185 ? 0.928 6.149 63.883 1.00 53.75 185 ASN A O 1
ATOM 1432 N N . PRO A 1 186 ? -0.791 7.026 65.040 1.00 59.03 186 PRO A N 1
ATOM 1433 C CA . PRO A 1 186 ? -0.021 7.392 66.213 1.00 59.03 186 PRO A CA 1
ATOM 1434 C C . PRO A 1 186 ? -0.280 6.381 67.336 1.00 59.03 186 PRO A C 1
ATOM 1436 O O . PRO A 1 186 ? -0.940 6.731 68.304 1.00 59.03 186 PRO A O 1
ATOM 1439 N N . SER A 1 187 ? 0.151 5.120 67.230 1.00 55.50 187 SER A N 1
ATOM 1440 C CA . SER A 1 187 ? 0.083 4.171 68.364 1.00 55.50 187 SER A CA 1
ATOM 1441 C C . SER A 1 187 ? 0.873 2.882 68.121 1.00 55.50 187 SER A C 1
ATOM 1443 O O . SER A 1 187 ? 0.323 1.872 67.696 1.00 55.50 187 SER A O 1
ATOM 1445 N N . SER A 1 188 ? 2.158 2.898 68.465 1.00 49.34 188 SER A N 1
ATOM 1446 C CA . SER A 1 188 ? 2.891 1.728 68.983 1.00 49.34 188 SER A CA 1
ATOM 1447 C C . SER A 1 188 ? 4.213 2.247 69.564 1.00 49.34 188 SER A C 1
ATOM 1449 O O . SER A 1 188 ? 5.113 2.596 68.806 1.00 49.34 188 SER A O 1
ATOM 1451 N N . LEU A 1 189 ? 4.218 2.648 70.843 1.00 51.19 189 LEU A N 1
ATOM 1452 C CA . LEU A 1 189 ? 4.598 1.824 72.012 1.00 51.19 189 LEU A CA 1
ATOM 1453 C C . LEU A 1 189 ? 6.111 1.530 72.001 1.00 51.19 189 LEU A C 1
ATOM 1455 O O . LEU A 1 189 ? 6.598 0.853 71.108 1.00 51.19 189 LEU A O 1
ATOM 1459 N N . LEU A 1 190 ? 6.904 2.183 72.859 1.00 53.00 190 LEU A N 1
ATOM 1460 C CA . LEU A 1 190 ? 7.187 1.746 74.240 1.00 53.00 190 LEU A CA 1
ATOM 1461 C C . LEU A 1 190 ? 7.648 0.283 74.301 1.00 53.00 190 LEU A C 1
ATOM 1463 O O . LEU A 1 190 ? 6.817 -0.613 74.432 1.00 53.00 190 LEU A O 1
ATOM 1467 N N . ALA A 1 191 ? 8.967 0.092 74.251 1.00 53.22 191 ALA A N 1
ATOM 1468 C CA . ALA A 1 191 ? 9.761 -0.809 75.092 1.00 53.22 191 ALA A CA 1
ATOM 1469 C C . ALA A 1 191 ? 11.247 -0.531 74.827 1.00 53.22 191 ALA A C 1
ATOM 1471 O O . ALA A 1 191 ? 11.615 -0.451 73.634 1.00 53.22 191 ALA A O 1
#

Radius of gyration: 29.45 Å; chains: 1; bounding box: 51×59×99 Å

Foldseek 3Di:
DPDPPPPPPVVVVVVVVPPPPPPPPPPDPPPPPDDDPDDDDDDDPDDPPPDQADDPVGQDWDWDDWDAALVNQKIWTWTAGPVQRQATWTWIAGNVVRDIDTAPDDPQKHWDQWDADNVRQKIKIWMFGHDPPRHTDLLQIFIWMAGPNNPDIDGDGRDNDDNDDDDDDPPPPPDPPPPPPPVPDDDDDDD

pLDDT: mean 74.86, std 22.16, range [34.91, 98.25]